Protein 3HE5 (pdb70)

Foldseek 3Di:
DVVVVVVVVVVVVVCVVVVVVVVVVVVVVVVVVVVVVVVVVVVVVVD/DPVVVVVVVVVVVVVVVVVVVVVVVVVVVVVVVVVVVVVVVVVVVVVD/DVCVVVVVVVVVVVVVVVVVVVVVVVVVVVVVVVVVVVVVVVVVVD/DVVVVVVVVVVVVVVVVVVVVVVVVVVVVVVVVVVVVVVVVVVVVVD/DVVVVVVVVVVVVCVCVVVVVVVVVVVVVVVVVVVVVVVVVVVVVPD/DVVVVVVVVVVVVVVVVVVVVV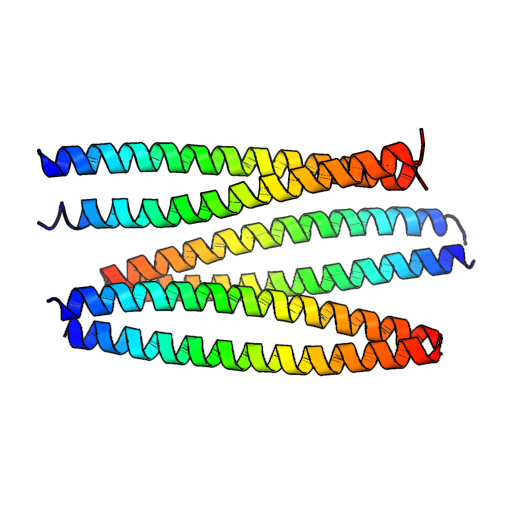VVVVVVVVVVVVVVVVVVVVVVVVD

B-factor: mean 33.21, std 6.3, range [20.48, 63.98]

Solvent-accessible surface area: 20524 Å² total; per-residue (Å²): 112,138,142,24,48,102,35,76,78,44,13,44,44,25,70,83,102,12,92,64,14,116,121,49,9,87,123,18,119,97,42,22,62,129,14,92,137,56,14,46,68,16,106,150,139,89,136,108,83,73,107,49,30,110,9,136,120,47,10,58,121,17,105,145,74,19,79,78,25,50,129,54,10,84,80,24,61,85,77,15,60,99,17,84,64,68,17,52,128,19,89,106,137,55,75,161,75,36,54,76,14,67,106,67,18,58,64,21,72,96,89,12,122,58,22,111,150,107,3,84,129,43,93,97,51,20,64,140,4,89,164,51,14,43,74,14,138,149,126,87,177,115,84,132,22,37,115,10,125,120,50,15,56,121,9,86,130,71,14,84,83,25,48,125,48,35,69,80,13,69,85,75,17,51,103,17,128,74,68,18,47,125,26,84,106,118,73,119,118,146,123,31,48,110,17,74,87,55,23,58,41,21,74,76,76,13,77,48,22,98,123,113,8,93,101,34,116,75,79,20,53,130,25,98,132,87,17,57,62,17,134,142,119,69,192,96,103,137,36,15,111,9,114,120,49,10,52,131,13,98,137,66,16,93,81,16,80,112,50,20,85,86,17,50,125,83,24,56,104,23,103,70,67,18,47,171,17,89,115,123,46,113

Sequence (282 aa):
SNLVAQLENEVASLENENETLKKKNLHKKDLIAYLEKEIANLRKKIEGSARNAYLRKKIARLKKDNLQLERDEQNLEKIIANLRDEIARLENEVANLVAQLENEVASLENENETLKKKNLHKKDLIAYLEKEIANLRKKIESARNAYLRKKIARLKKDNLQLERDEQNLEKIIANLRDEIARLENEVASNLVAQLENEVASLENENETLKKKNLHKKDLIAYLEKEIANLRKKIESARNAYLRKKIARLKKDNLQLERDEQNLEKIIANLRDEIARLENEVA

Radius of gyration: 24.72 Å; Cα contacts (8 Å, |Δi|>4): 159; chains: 6; bounding box: 40×41×78 Å

Secondary structure (DSSP, 8-state):
-HHHHHHHHHHHHHHHHHHHHHHHHHHHHHHHHHHHHHHHHHHHHH-/--SHHHHHHHHHHHHHHHHHHHHHHHHHHHHHHHHHHHHHHHHHHHH-/-HHHHHHHHHHHHHHHHHHHHHHHHHHHHHHHHHHHHHHHHHHHH-/-HHHHHHHHHHHHHHHHHHHHHHHHHHHHHHHHHHHHHHHHHHHHH-/-HHHHHHHHHHHHHHHHHHHHHHHHHHHHHHHHHHHHHHHHHHHTT-/-HHHHHHHHHHHHHHHHHHHHHHHHHHHHHHHHHHHHHHHHHHHHH-

Structure (mmCIF, N/CA/C/O backbone):
data_3HE5
#
_entry.id   3HE5
#
_cell.length_a   49.905
_cell.length_b   49.905
_cell.length_c   113.228
_cell.angle_alpha   90.000
_cell.angle_beta   90.000
_cell.angle_gamma   120.000
#
_symmetry.space_group_name_H-M   'P 31'
#
loop_
_entity.id
_entity.type
_entity.pdbx_description
1 polymer SYNZIP1
2 polymer SYNZIP2
3 water water
#
loop_
_atom_site.group_PDB
_atom_site.id
_atom_site.type_symbol
_atom_site.label_atom_id
_atom_site.label_alt_id
_atom_site.label_comp_id
_atom_site.label_asym_id
_atom_site.label_entity_id
_atom_site.label_seq_id
_atom_site.pdbx_PDB_ins_code
_atom_site.Cartn_x
_atom_site.Cartn_y
_atom_site.Cartn_z
_atom_site.occupancy
_atom_site.B_iso_or_equiv
_atom_site.auth_seq_id
_atom_site.auth_comp_id
_atom_site.auth_asym_id
_atom_site.auth_atom_id
_atom_site.pdbx_PDB_model_num
ATOM 1 N N . SER A 1 2 ? -0.220 12.634 16.402 1.00 28.06 0 SER A N 1
ATOM 2 C CA . SER A 1 2 ? -1.609 13.050 16.260 1.00 32.42 0 SER A CA 1
ATOM 3 C C . SER A 1 2 ? -1.746 14.089 15.146 1.00 34.49 0 SER A C 1
ATOM 4 O O . SER A 1 2 ? -2.414 13.854 14.136 1.00 32.48 0 SER A O 1
ATOM 7 N N . ASN A 1 3 ? -1.110 15.240 15.334 1.00 32.14 1 ASN A N 1
ATOM 8 C CA . ASN A 1 3 ? -1.002 16.220 14.268 1.00 28.02 1 ASN A CA 1
ATOM 9 C C . ASN A 1 3 ? -0.174 15.634 13.134 1.00 30.50 1 ASN A C 1
ATOM 10 O O . ASN A 1 3 ? -0.358 15.986 11.968 1.00 31.43 1 ASN A O 1
ATOM 15 N N . LEU A 1 4 ? 0.738 14.734 13.497 1.00 29.19 2 LEU A N 1
ATOM 16 C CA . LEU A 1 4 ? 1.602 14.050 12.543 1.00 30.68 2 LEU A CA 1
ATOM 17 C C . LEU A 1 4 ? 0.860 13.009 11.697 1.00 34.20 2 LEU A C 1
ATOM 18 O O . LEU A 1 4 ? 1.005 12.982 10.465 1.00 30.96 2 LEU A O 1
ATOM 23 N N . VAL A 1 5 ? 0.071 12.157 12.356 1.00 34.67 3 VAL A N 1
ATOM 24 C CA . VAL A 1 5 ? -0.757 11.178 11.648 1.00 35.04 3 VAL A CA 1
ATOM 25 C C . VAL A 1 5 ? -1.728 11.895 10.724 1.00 31.60 3 VAL A C 1
ATOM 26 O O . VAL A 1 5 ? -2.041 11.414 9.635 1.00 28.60 3 VAL A O 1
ATOM 30 N N . ALA A 1 6 ? -2.189 13.056 11.175 1.00 29.63 4 ALA A N 1
ATOM 31 C CA . ALA A 1 6 ? -3.087 13.885 10.398 1.00 29.61 4 ALA A CA 1
ATOM 32 C C . ALA A 1 6 ? -2.430 14.314 9.091 1.00 29.95 4 ALA A C 1
ATOM 33 O O . ALA A 1 6 ? -3.034 14.210 8.033 1.00 29.88 4 ALA A O 1
ATOM 35 N N . GLN A 1 7 ? -1.193 14.789 9.161 1.00 29.30 5 GLN A N 1
ATOM 36 C CA . GLN A 1 7 ? -0.486 15.186 7.950 1.00 33.06 5 GLN A CA 1
ATOM 37 C C . GLN A 1 7 ? -0.197 13.989 7.045 1.00 33.50 5 GLN A C 1
ATOM 38 O O . GLN A 1 7 ? -0.381 14.064 5.827 1.00 33.79 5 GLN A O 1
ATOM 44 N N . LEU A 1 8 ? 0.252 12.888 7.642 1.00 32.56 6 LEU A N 1
ATOM 45 C CA . LEU A 1 8 ? 0.538 11.669 6.884 1.00 32.20 6 LEU A CA 1
ATOM 46 C C . LEU A 1 8 ? -0.677 11.176 6.090 1.00 31.99 6 LEU A C 1
ATOM 47 O O . LEU A 1 8 ? -0.557 10.729 4.947 1.00 29.75 6 LEU A O 1
ATOM 52 N N . GLU A 1 9 ? -1.846 11.246 6.718 1.00 31.88 7 GLU A N 1
ATOM 53 C CA . GLU A 1 9 ? -3.077 10.802 6.093 1.00 29.45 7 GLU A CA 1
ATOM 54 C C . GLU A 1 9 ? -3.489 11.778 5.008 1.00 31.79 7 GLU A C 1
ATOM 55 O O . GLU A 1 9 ? -4.133 11.389 4.030 1.00 34.50 7 GLU A O 1
ATOM 61 N N . ASN A 1 10 ? -3.109 13.042 5.180 1.00 30.78 8 ASN A N 1
ATOM 62 C CA . ASN A 1 10 ? -3.298 14.041 4.137 1.00 32.79 8 ASN A CA 1
ATOM 63 C C . ASN A 1 10 ? -2.467 13.665 2.935 1.00 30.28 8 ASN A C 1
ATOM 64 O O . ASN A 1 10 ? -2.974 13.575 1.819 1.00 32.22 8 ASN A O 1
ATOM 69 N N . GLU A 1 11 ? -1.181 13.442 3.180 1.00 31.46 9 GLU A N 1
ATOM 70 C CA . GLU A 1 11 ? -0.250 13.047 2.132 1.00 34.37 9 GLU A CA 1
ATOM 71 C C . GLU A 1 11 ? -0.771 11.845 1.320 1.00 32.27 9 GLU A C 1
ATOM 72 O O . GLU A 1 11 ? -0.838 11.904 0.091 1.00 30.43 9 GLU A O 1
ATOM 78 N N . VAL A 1 12 ? -1.137 10.763 2.007 1.00 30.31 10 VAL A N 1
ATOM 79 C CA . VAL A 1 12 ? -1.724 9.589 1.348 1.00 32.05 10 VAL A CA 1
ATOM 80 C C . VAL A 1 12 ? -2.852 10.010 0.388 1.00 29.03 10 VAL A C 1
ATOM 81 O O . VAL A 1 12 ? -2.916 9.562 -0.761 1.00 24.22 10 VAL A O 1
ATOM 85 N N . ALA A 1 13 ? -3.729 10.884 0.875 1.00 29.25 11 ALA A N 1
ATOM 86 C CA . ALA A 1 13 ? -4.898 11.316 0.116 1.00 29.62 11 ALA A CA 1
ATOM 87 C C . ALA A 1 13 ? -4.543 12.262 -1.040 1.00 32.68 11 ALA A C 1
ATOM 88 O O . ALA A 1 13 ? -5.162 12.204 -2.108 1.00 33.32 11 ALA A O 1
ATOM 90 N N . SER A 1 14 ? -3.542 13.116 -0.836 1.00 29.55 12 SER A N 1
ATOM 91 C CA . SER A 1 14 ? -3.013 13.948 -1.916 1.00 28.77 12 SER A CA 1
ATOM 92 C C . SER A 1 14 ? -2.455 13.097 -3.063 1.00 30.45 12 SER A C 1
ATOM 93 O O . SER A 1 14 ? -2.716 13.357 -4.241 1.00 32.96 12 SER A O 1
ATOM 96 N N . LEU A 1 15 ? -1.668 12.090 -2.700 1.00 31.70 13 LEU A N 1
ATOM 97 C CA . LEU A 1 15 ? -1.016 11.212 -3.664 1.00 30.01 13 LEU A CA 1
ATOM 98 C C . LEU A 1 15 ? -2.031 10.338 -4.378 1.00 28.88 13 LEU A C 1
ATOM 99 O O . LEU A 1 15 ? -1.874 10.014 -5.552 1.00 28.22 13 LEU A O 1
ATOM 104 N N . GLU A 1 16 ? -3.074 9.947 -3.660 1.00 28.15 14 GLU A N 1
ATOM 105 C CA . GLU A 1 16 ? -4.124 9.151 -4.271 1.00 29.61 14 GLU A CA 1
ATOM 106 C C . GLU A 1 16 ? -4.871 9.933 -5.327 1.00 29.14 14 GLU A C 1
ATOM 107 O O . GLU A 1 16 ? -5.210 9.398 -6.380 1.00 31.05 14 GLU A O 1
ATOM 113 N N . ASN A 1 17 ? -5.128 11.202 -5.041 1.00 29.69 15 ASN A N 1
ATOM 114 C CA . ASN A 1 17 ? -5.841 12.052 -5.984 1.00 32.80 15 ASN A CA 1
ATOM 115 C C . ASN A 1 17 ? -5.039 12.295 -7.253 1.00 30.88 15 ASN A C 1
ATOM 116 O O . ASN A 1 17 ? -5.549 12.087 -8.352 1.00 28.64 15 ASN A O 1
ATOM 121 N N . GLU A 1 18 ? -3.785 12.718 -7.101 1.00 31.31 16 GLU A N 1
ATOM 122 C CA . GLU A 1 18 ? -2.916 12.942 -8.253 1.00 35.29 16 GLU A CA 1
ATOM 123 C C . GLU A 1 18 ? -2.807 11.690 -9.136 1.00 29.16 16 GLU A C 1
ATOM 124 O O . GLU A 1 18 ? -2.934 11.768 -10.355 1.00 30.14 16 GLU A O 1
ATOM 130 N N . ASN A 1 19 ? -2.581 10.542 -8.508 1.00 29.49 17 ASN A N 1
ATOM 131 C CA . ASN A 1 19 ? -2.468 9.279 -9.224 1.00 28.10 17 ASN A CA 1
ATOM 132 C C . ASN A 1 19 ? -3.761 8.881 -9.914 1.00 27.04 17 ASN A C 1
ATOM 133 O O . ASN A 1 19 ? -3.741 8.381 -11.036 1.00 28.82 17 ASN A O 1
ATOM 138 N N . GLU A 1 20 ? -4.882 9.089 -9.236 1.00 26.87 18 GLU A N 1
ATOM 139 C CA . GLU A 1 20 ? -6.187 8.723 -9.778 1.00 28.96 18 GLU A CA 1
ATOM 140 C C . GLU A 1 20 ? -6.534 9.513 -11.042 1.00 31.97 18 GLU A C 1
ATOM 141 O O . GLU A 1 20 ? -7.190 8.999 -11.953 1.00 27.85 18 GLU A O 1
ATOM 147 N N . THR A 1 21 ? -6.095 10.768 -11.077 1.00 32.67 19 THR A N 1
ATOM 148 C CA . THR A 1 21 ? -6.274 11.623 -12.241 1.00 31.12 19 THR A CA 1
ATOM 149 C C . THR A 1 21 ? -5.308 11.228 -13.350 1.00 30.38 19 THR A C 1
ATOM 150 O O . THR A 1 21 ? -5.689 11.169 -14.520 1.00 31.73 19 THR A O 1
ATOM 154 N N . LEU A 1 22 ? -4.053 10.976 -12.986 1.00 27.35 20 LEU A N 1
ATOM 155 C CA . LEU A 1 22 ? -3.064 10.578 -13.973 1.00 23.80 20 LEU A CA 1
ATOM 156 C C . LEU A 1 22 ? -3.463 9.235 -14.548 1.00 24.51 20 LEU A C 1
ATOM 157 O O . LEU A 1 22 ? -3.204 8.961 -15.711 1.00 27.93 20 LEU A O 1
ATOM 162 N N . LYS A 1 23 ? -4.120 8.403 -13.746 1.00 25.90 21 LYS A N 1
ATOM 163 C CA . LYS A 1 23 ? -4.617 7.128 -14.256 1.00 24.83 21 LYS A CA 1
ATOM 164 C C . LYS A 1 23 ? -5.770 7.324 -15.234 1.00 25.93 21 LYS A C 1
ATOM 165 O O . LYS A 1 23 ? -5.922 6.555 -16.178 1.00 26.51 21 LYS A O 1
ATOM 171 N N . LYS A 1 24 ? -6.588 8.343 -14.995 1.00 26.54 22 LYS A N 1
ATOM 172 C CA . LYS A 1 24 ? -7.696 8.661 -15.893 1.00 28.76 22 LYS A CA 1
ATOM 173 C C . LYS A 1 24 ? -7.208 9.273 -17.212 1.00 29.94 22 LYS A C 1
ATOM 174 O O . LYS A 1 24 ? -7.717 8.944 -18.291 1.00 30.28 22 LYS A O 1
ATOM 180 N N . L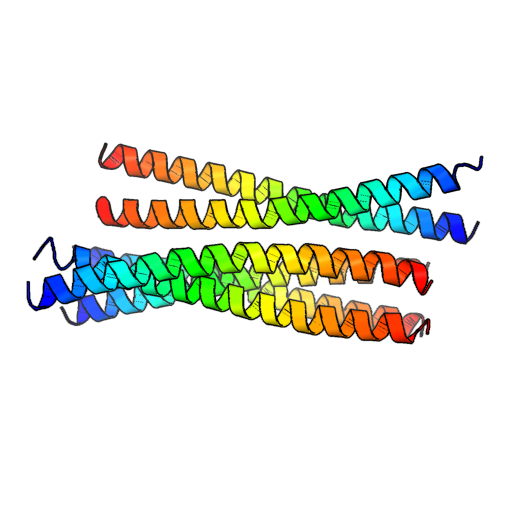YS A 1 25 ? -6.231 10.171 -17.127 1.00 27.16 23 LYS A N 1
ATOM 181 C CA . LYS A 1 25 ? -5.642 10.770 -18.322 1.00 28.61 23 LYS A CA 1
ATOM 182 C C . LYS A 1 25 ? -5.051 9.692 -19.241 1.00 30.28 23 LYS A C 1
ATOM 183 O O . LYS A 1 25 ? -5.129 9.793 -20.470 1.00 28.59 23 LYS A O 1
ATOM 189 N N . ASN A 1 26 ? -4.468 8.663 -18.627 1.00 27.33 24 ASN A N 1
ATOM 190 C CA . ASN A 1 26 ? -3.949 7.500 -19.347 1.00 27.67 24 ASN A CA 1
ATOM 191 C C . ASN A 1 26 ? -5.053 6.630 -19.963 1.00 28.57 24 ASN A C 1
ATOM 192 O O . ASN A 1 26 ? -4.977 6.228 -21.124 1.00 25.37 24 ASN A O 1
ATOM 197 N N . LEU A 1 27 ? -6.074 6.327 -19.172 1.00 28.55 25 LEU A N 1
ATOM 198 C CA . LEU A 1 27 ? -7.173 5.507 -19.653 1.00 29.24 25 LEU A CA 1
ATOM 199 C C . LEU A 1 27 ? -7.779 6.164 -20.875 1.00 31.46 25 LEU A C 1
ATOM 200 O O . LEU A 1 27 ? -8.279 5.489 -21.775 1.00 34.81 25 LEU A O 1
ATOM 205 N N . HIS A 1 28 ? -7.709 7.489 -20.912 1.00 30.37 26 HIS A N 1
ATOM 206 C CA . HIS A 1 28 ? -8.221 8.242 -22.051 1.00 34.25 26 HIS A CA 1
ATOM 207 C C . HIS A 1 28 ? -7.296 8.152 -23.281 1.00 32.01 26 HIS A C 1
ATOM 208 O O . HIS A 1 28 ? -7.764 7.999 -24.414 1.00 33.54 26 HIS A O 1
ATOM 215 N N . LYS A 1 29 ? -5.990 8.252 -23.058 1.00 30.05 27 LYS A N 1
ATOM 216 C CA . LYS A 1 29 ? -5.035 8.049 -24.133 1.00 29.45 27 LYS A CA 1
ATOM 217 C C . LYS A 1 29 ? -5.210 6.643 -24.693 1.00 30.23 27 LYS A C 1
ATOM 218 O O . LYS A 1 29 ? -4.914 6.385 -25.860 1.00 27.93 27 LYS A O 1
ATOM 224 N N . LYS A 1 30 ? -5.696 5.737 -23.846 1.00 33.97 28 LYS A N 1
ATOM 225 C CA . LYS A 1 30 ? -5.962 4.357 -24.254 1.00 31.45 28 LYS A CA 1
ATOM 226 C C . LYS A 1 30 ? -7.200 4.268 -25.134 1.00 30.43 28 LYS A C 1
ATOM 227 O O . LYS A 1 30 ? -7.255 3.458 -26.059 1.00 31.98 28 LYS A O 1
ATOM 233 N N . ASP A 1 31 ? -8.190 5.105 -24.853 1.00 28.01 29 ASP A N 1
ATOM 234 C CA . ASP A 1 31 ? -9.353 5.187 -25.722 1.00 30.55 29 ASP A CA 1
ATOM 235 C C . ASP A 1 31 ? -8.976 5.836 -27.057 1.00 32.83 29 ASP A C 1
ATOM 236 O O . ASP A 1 31 ? -9.426 5.408 -28.126 1.00 29.66 29 ASP A O 1
ATOM 241 N N . LEU A 1 32 ? -8.131 6.861 -26.978 1.00 36.36 30 LEU A N 1
ATOM 242 C CA . LEU A 1 32 ? -7.600 7.536 -28.157 1.00 33.94 30 LEU A CA 1
ATOM 243 C C . LEU A 1 32 ? -6.888 6.560 -29.089 1.00 31.24 30 LEU A C 1
ATOM 244 O O . LEU A 1 32 ? -7.089 6.586 -30.300 1.00 30.88 30 LEU A O 1
ATOM 249 N N . ILE A 1 33 ? -6.049 5.709 -28.510 1.00 31.73 31 ILE A N 1
ATOM 250 C CA . ILE A 1 33 ? -5.291 4.723 -29.267 1.00 28.93 31 ILE A CA 1
ATOM 251 C C . ILE A 1 33 ? -6.221 3.769 -30.005 1.00 29.89 31 ILE A C 1
ATOM 252 O O . ILE A 1 33 ? -6.030 3.502 -31.194 1.00 30.84 31 ILE A O 1
ATOM 257 N N . ALA A 1 34 ? -7.234 3.262 -29.304 1.00 33.08 32 ALA A N 1
ATOM 258 C CA . ALA A 1 34 ? -8.208 2.361 -29.919 1.00 30.17 32 ALA A CA 1
ATOM 259 C C . ALA A 1 34 ? -8.843 3.062 -31.113 1.00 31.78 32 ALA A C 1
ATOM 260 O O . ALA A 1 34 ? -9.132 2.447 -32.148 1.00 29.40 32 ALA A O 1
ATOM 262 N N . TYR A 1 35 ? -9.030 4.369 -30.956 1.00 33.05 33 TYR A N 1
ATOM 263 C CA . TYR A 1 35 ? -9.609 5.214 -31.991 1.00 33.38 33 TYR A CA 1
ATOM 264 C C . TYR A 1 35 ? -8.742 5.337 -33.243 1.00 33.38 33 TYR A C 1
ATOM 265 O O . TYR A 1 35 ? -9.238 5.171 -34.365 1.00 31.22 33 TYR A O 1
ATOM 274 N N . LEU A 1 36 ? -7.461 5.651 -33.051 1.00 33.82 34 LEU A N 1
ATOM 275 C CA . LEU A 1 36 ? -6.523 5.758 -34.167 1.00 28.87 34 LEU A CA 1
ATOM 276 C C . LEU A 1 36 ? -6.335 4.410 -34.830 1.00 29.33 34 LEU A C 1
ATOM 277 O O . LEU A 1 36 ? -6.129 4.327 -36.037 1.00 27.09 34 LEU A O 1
ATOM 282 N N . GLU A 1 37 ? -6.407 3.348 -34.040 1.00 28.64 35 GLU A N 1
ATOM 283 C CA . GLU A 1 37 ? -6.234 2.013 -34.595 1.00 32.97 35 GLU A CA 1
ATOM 284 C C . GLU A 1 37 ? -7.424 1.603 -35.466 1.00 30.51 35 GLU A C 1
ATOM 285 O O . GLU A 1 37 ? -7.250 0.938 -36.494 1.00 26.99 35 GLU A O 1
ATOM 291 N N . LYS A 1 38 ? -8.624 2.024 -35.066 1.00 29.17 36 LYS A N 1
ATOM 292 C CA . LYS A 1 38 ? -9.820 1.799 -35.872 1.00 30.66 36 LYS A CA 1
ATOM 293 C C . LYS A 1 38 ? -9.763 2.647 -37.144 1.00 31.12 36 LYS A C 1
ATOM 294 O O . LYS A 1 38 ? -10.320 2.279 -38.181 1.00 31.90 36 LYS A O 1
ATOM 300 N N . GLU A 1 39 ? -9.077 3.783 -37.051 1.00 32.29 37 GLU A N 1
ATOM 301 C CA . GLU A 1 39 ? -8.856 4.667 -38.192 1.00 30.52 37 GLU A CA 1
ATOM 302 C C . GLU A 1 39 ? -7.956 4.025 -39.231 1.00 30.22 37 GLU A C 1
ATOM 303 O O . GLU A 1 39 ? -8.275 3.987 -40.416 1.00 32.16 37 GLU A O 1
ATOM 309 N N . ILE A 1 40 ? -6.807 3.551 -38.769 1.00 30.73 38 ILE A N 1
ATOM 310 C CA . ILE A 1 40 ? -5.826 2.887 -39.612 1.00 28.67 38 ILE A CA 1
ATOM 311 C C . ILE A 1 40 ? -6.440 1.668 -40.293 1.00 29.99 38 ILE A C 1
ATOM 312 O O . ILE A 1 40 ? -6.203 1.422 -41.475 1.00 30.71 38 ILE A O 1
ATOM 317 N N . ALA A 1 41 ? -7.251 0.929 -39.541 1.00 30.49 39 ALA A N 1
ATOM 318 C CA . ALA A 1 41 ? -7.899 -0.282 -40.033 1.00 29.58 39 ALA A CA 1
ATOM 319 C C . ALA A 1 41 ? -8.864 0.013 -41.170 1.00 29.84 39 ALA A C 1
ATOM 320 O O . ALA A 1 41 ? -9.036 -0.792 -42.077 1.00 29.56 39 ALA A O 1
ATOM 322 N N . ASN A 1 42 ? -9.504 1.173 -41.104 1.00 29.95 40 ASN A N 1
ATOM 323 C CA . ASN A 1 42 ? -10.483 1.565 -42.106 1.00 33.50 40 ASN A CA 1
ATOM 324 C C . ASN A 1 42 ? -9.847 2.357 -43.238 1.00 32.64 40 ASN A C 1
ATOM 325 O O . ASN A 1 42 ? -10.415 2.475 -44.323 1.00 32.62 40 ASN A O 1
ATOM 330 N N . LEU A 1 43 ? -8.676 2.917 -42.967 1.00 31.46 41 LEU A N 1
ATOM 331 C CA . LEU A 1 43 ? -7.880 3.528 -44.014 1.00 32.32 41 LEU A CA 1
ATOM 332 C C . LEU A 1 43 ? -7.283 2.429 -44.879 1.00 32.70 41 LEU A C 1
ATOM 333 O O . LEU A 1 43 ? -7.271 2.533 -46.109 1.00 33.88 41 LEU A O 1
ATOM 338 N N . ARG A 1 44 ? -6.808 1.369 -44.225 1.00 30.72 42 ARG A N 1
ATOM 339 C CA . ARG A 1 44 ? -6.192 0.237 -44.914 1.00 29.92 42 ARG A CA 1
ATOM 340 C C . ARG A 1 44 ? -7.209 -0.571 -45.722 1.00 37.54 42 ARG A C 1
ATOM 341 O O . ARG A 1 44 ? -6.914 -0.989 -46.841 1.00 37.70 42 ARG A O 1
ATOM 349 N N . LYS A 1 45 ? -8.400 -0.778 -45.157 1.00 33.10 43 LYS A N 1
ATOM 350 C CA . LYS A 1 45 ? -9.523 -1.371 -45.888 1.00 36.42 43 LYS A CA 1
ATOM 351 C C . LYS A 1 45 ? -9.725 -0.739 -47.264 1.00 37.22 43 LYS A C 1
ATOM 352 O O . LYS A 1 45 ? -10.266 -1.372 -48.166 1.00 34.00 43 LYS A O 1
ATOM 358 N N . LYS A 1 46 ? -9.297 0.515 -47.402 1.00 40.44 44 LYS A N 1
ATOM 359 C CA . LYS A 1 46 ? -9.445 1.281 -48.641 1.00 42.20 44 LYS A CA 1
ATOM 360 C C . LYS A 1 46 ? -8.519 0.783 -49.755 1.00 44.39 44 LYS A C 1
ATOM 361 O O . LYS A 1 46 ? -8.968 0.429 -50.847 1.00 43.06 44 LYS A O 1
ATOM 367 N N . ILE A 1 47 ? -7.220 0.781 -49.475 1.00 45.35 45 ILE A N 1
ATOM 368 C CA . ILE A 1 47 ? -6.234 0.283 -50.421 1.00 45.12 45 ILE A CA 1
ATOM 369 C C . ILE A 1 47 ? -6.270 -1.240 -50.444 1.00 46.35 45 ILE A C 1
ATOM 370 O O . ILE A 1 47 ? -5.957 -1.859 -51.457 1.00 50.94 45 ILE A O 1
ATOM 375 N N . GLU A 1 48 ? -6.666 -1.827 -49.316 1.00 52.49 46 GLU A N 1
ATOM 376 C CA . GLU A 1 48 ? -6.612 -3.272 -49.101 1.00 53.47 46 GLU A CA 1
ATOM 377 C C . GLU A 1 48 ? -7.657 -3.746 -48.091 1.00 49.14 46 GLU A C 1
ATOM 378 O O . GLU A 1 48 ? -7.341 -4.528 -47.187 1.00 46.76 46 GLU A O 1
ATOM 384 N N . GLY B 2 1 ? -3.153 0.139 16.622 1.00 35.97 -1 GLY B N 1
ATOM 385 C CA . GLY B 2 1 ? -3.291 1.524 17.048 1.00 35.87 -1 GLY B CA 1
ATOM 386 C C . GLY B 2 1 ? -2.131 2.365 16.540 1.00 38.71 -1 GLY B C 1
ATOM 387 O O . GLY B 2 1 ? -2.316 3.461 15.986 1.00 41.96 -1 GLY B O 1
ATOM 388 N N . SER B 2 2 ? -0.920 1.861 16.756 1.00 42.60 0 SER B N 1
ATOM 389 C CA . SER B 2 2 ? 0.245 2.372 16.043 1.00 44.85 0 SER B CA 1
ATOM 390 C C . SER B 2 2 ? 0.965 1.168 15.459 1.00 44.67 0 SER B C 1
ATOM 391 O O . SER B 2 2 ? 0.591 0.022 15.730 1.00 46.04 0 SER B O 1
ATOM 394 N N . ALA B 2 3 ? 2.032 1.431 14.702 1.00 39.55 1 ALA B N 1
ATOM 395 C CA . ALA B 2 3 ? 2.391 0.588 13.548 1.00 40.32 1 ALA B CA 1
ATOM 396 C C . ALA B 2 3 ? 1.340 1.007 12.518 1.00 40.05 1 ALA B C 1
ATOM 397 O O . ALA B 2 3 ? 1.240 0.473 11.405 1.00 36.96 1 ALA B O 1
ATOM 399 N N . ARG B 2 4 ? 0.533 1.971 12.966 1.00 39.22 2 ARG B N 1
ATOM 400 C CA . ARG B 2 4 ? -0.330 2.802 12.137 1.00 34.72 2 ARG B CA 1
ATOM 401 C C . ARG B 2 4 ? 0.583 3.729 11.346 1.00 36.84 2 ARG B C 1
ATOM 402 O O . ARG B 2 4 ? 0.432 3.903 10.127 1.00 33.42 2 ARG B O 1
ATOM 410 N N . ASN B 2 5 ? 1.542 4.320 12.056 1.00 34.56 3 ASN B N 1
ATOM 411 C CA . ASN B 2 5 ? 2.579 5.108 11.414 1.00 35.46 3 ASN B CA 1
ATOM 412 C C . ASN B 2 5 ? 3.296 4.270 10.365 1.00 34.17 3 ASN B C 1
ATOM 413 O O . ASN B 2 5 ? 3.475 4.702 9.232 1.00 31.36 3 ASN B O 1
ATOM 418 N N . ALA B 2 6 ? 3.669 3.054 10.751 1.00 35.24 4 ALA B N 1
ATOM 419 C CA . ALA B 2 6 ? 4.329 2.114 9.853 1.00 33.09 4 ALA B CA 1
ATOM 420 C C . ALA B 2 6 ? 3.493 1.831 8.605 1.00 31.05 4 ALA B C 1
ATOM 421 O O . ALA B 2 6 ? 3.998 1.892 7.489 1.00 30.10 4 ALA B O 1
ATOM 423 N N . TYR B 2 7 ? 2.218 1.512 8.791 1.00 32.02 5 TYR B N 1
ATOM 424 C CA . TYR B 2 7 ? 1.321 1.332 7.656 1.00 31.83 5 TYR B CA 1
ATOM 425 C C . TYR B 2 7 ? 1.245 2.580 6.764 1.00 30.93 5 TYR B C 1
ATOM 426 O O . TYR B 2 7 ? 1.305 2.483 5.536 1.00 24.56 5 TYR B O 1
ATOM 435 N N . LEU B 2 8 ? 1.089 3.744 7.391 1.00 31.68 6 LEU B N 1
ATOM 436 C CA . LEU B 2 8 ? 1.018 5.004 6.660 1.00 29.75 6 LEU B CA 1
ATOM 437 C C . LEU B 2 8 ? 2.301 5.226 5.870 1.00 30.92 6 LEU B C 1
ATOM 438 O O . LEU B 2 8 ? 2.248 5.632 4.709 1.00 29.62 6 LEU B O 1
ATOM 443 N N . ARG B 2 9 ? 3.445 4.953 6.503 1.00 31.75 7 ARG B N 1
ATOM 444 C CA . ARG B 2 9 ? 4.753 5.100 5.854 1.00 31.67 7 ARG B CA 1
ATOM 445 C C . ARG B 2 9 ? 4.856 4.265 4.573 1.00 29.65 7 ARG B C 1
ATOM 446 O O . ARG B 2 9 ? 5.199 4.782 3.500 1.00 26.29 7 ARG B O 1
ATOM 454 N N . LYS B 2 10 ? 4.583 2.968 4.707 1.00 28.44 8 LYS B N 1
ATOM 455 C CA . LYS B 2 10 ? 4.683 2.026 3.596 1.00 28.06 8 LYS B CA 1
ATOM 456 C C . LYS B 2 10 ? 3.691 2.362 2.485 1.00 27.42 8 LYS B C 1
ATOM 457 O O . LYS B 2 10 ? 4.041 2.326 1.310 1.00 25.98 8 LYS B O 1
ATOM 463 N N . LYS B 2 11 ? 2.458 2.698 2.859 1.00 28.02 9 LYS B N 1
ATOM 464 C CA . LYS B 2 11 ? 1.436 3.028 1.870 1.00 23.76 9 LYS B CA 1
ATOM 465 C C . LYS B 2 11 ? 1.827 4.240 1.055 1.00 24.21 9 LYS B C 1
ATOM 466 O O . LYS B 2 11 ? 1.645 4.259 -0.161 1.00 24.87 9 LYS B O 1
ATOM 472 N N . ILE B 2 12 ? 2.350 5.258 1.733 1.00 26.40 10 ILE B N 1
ATOM 473 C CA . ILE B 2 12 ? 2.825 6.474 1.064 1.00 27.84 10 ILE B CA 1
ATOM 474 C C . ILE B 2 12 ? 3.945 6.162 0.055 1.00 26.46 10 ILE B C 1
ATOM 475 O O . ILE B 2 12 ? 3.929 6.647 -1.085 1.00 24.93 10 ILE B O 1
ATOM 480 N N . ALA B 2 13 ? 4.894 5.327 0.477 1.00 25.21 11 ALA B N 1
ATOM 481 C CA . ALA B 2 13 ? 5.968 4.853 -0.390 1.00 25.23 11 ALA B CA 1
ATOM 482 C C . ALA B 2 13 ? 5.443 4.122 -1.638 1.00 23.71 11 ALA B C 1
ATOM 483 O O . ALA B 2 13 ? 5.925 4.359 -2.741 1.00 22.86 11 ALA B O 1
ATOM 485 N N . ARG B 2 14 ? 4.463 3.236 -1.454 1.00 25.54 12 ARG B N 1
ATOM 486 C CA . ARG B 2 14 ? 3.824 2.531 -2.567 1.00 24.87 12 ARG B CA 1
ATOM 487 C C . ARG B 2 14 ? 3.150 3.520 -3.516 1.00 25.74 12 ARG B C 1
ATOM 488 O O . ARG B 2 14 ? 3.147 3.324 -4.733 1.00 23.95 12 ARG B O 1
ATOM 496 N N . LEU B 2 15 ? 2.578 4.578 -2.946 1.00 25.42 13 LEU B N 1
ATOM 497 C CA . LEU B 2 15 ? 1.855 5.571 -3.728 1.00 26.21 13 LEU B CA 1
ATOM 498 C C . LEU B 2 15 ? 2.815 6.397 -4.573 1.00 26.06 13 LEU B C 1
ATOM 499 O O . LEU B 2 15 ? 2.510 6.745 -5.719 1.00 22.65 13 LEU B O 1
ATOM 504 N N . LYS B 2 16 ? 3.979 6.696 -4.001 1.00 23.87 14 LYS B N 1
ATOM 505 C CA . LYS B 2 16 ? 4.998 7.451 -4.709 1.00 23.90 14 LYS B CA 1
ATOM 506 C C . LYS B 2 16 ? 5.563 6.639 -5.867 1.00 28.12 14 LYS B C 1
ATOM 507 O O . LYS B 2 16 ? 5.803 7.174 -6.954 1.00 27.91 14 LYS B O 1
ATOM 513 N N . LYS B 2 17 ? 5.752 5.343 -5.630 1.00 27.37 15 LYS B N 1
ATOM 514 C CA . LYS B 2 17 ? 6.193 4.420 -6.667 1.00 27.06 15 LYS B CA 1
ATOM 515 C C . LYS B 2 17 ? 5.127 4.344 -7.752 1.00 26.17 15 LYS B C 1
ATOM 516 O O . LYS B 2 17 ? 5.431 4.392 -8.949 1.00 28.83 15 LYS B O 1
ATOM 522 N N . ASP B 2 18 ? 3.871 4.243 -7.321 1.00 27.61 16 ASP B N 1
ATOM 523 C CA . ASP B 2 18 ? 2.729 4.239 -8.238 1.00 28.88 16 ASP B CA 1
ATOM 524 C C . ASP B 2 18 ? 2.731 5.455 -9.165 1.00 25.77 16 ASP B C 1
ATOM 525 O O . ASP B 2 18 ? 2.362 5.343 -10.329 1.00 25.66 16 ASP B O 1
ATOM 530 N N . ASN B 2 19 ? 3.161 6.607 -8.659 1.00 26.30 17 ASN B N 1
ATOM 531 C CA . ASN B 2 19 ? 3.154 7.829 -9.464 1.00 26.57 17 ASN B CA 1
ATOM 532 C C . ASN B 2 19 ? 4.249 7.837 -10.523 1.00 25.78 17 ASN B C 1
ATOM 533 O O . ASN B 2 19 ? 4.052 8.330 -11.636 1.00 26.64 17 ASN B O 1
ATOM 538 N N . LEU B 2 20 ? 5.404 7.288 -10.167 1.00 27.34 18 LEU B N 1
ATOM 539 C CA . LEU B 2 20 ? 6.532 7.233 -11.079 1.00 26.65 18 LEU B CA 1
ATOM 540 C C . LEU B 2 20 ? 6.232 6.290 -12.232 1.00 27.81 18 LEU B C 1
ATOM 541 O O . LEU B 2 20 ? 6.763 6.462 -13.323 1.00 29.51 18 LEU B O 1
ATOM 546 N N . GLN B 2 21 ? 5.374 5.302 -11.988 1.00 25.40 19 GLN B N 1
ATOM 547 C CA . GLN B 2 21 ? 4.933 4.395 -13.045 1.00 27.72 19 GLN B CA 1
ATOM 548 C C . GLN B 2 21 ? 3.877 5.034 -13.945 1.00 26.99 19 GLN B C 1
ATOM 549 O O . GLN B 2 21 ? 3.992 4.965 -15.168 1.00 27.07 19 GLN B O 1
ATOM 555 N N . LEU B 2 22 ? 2.854 5.644 -13.346 1.00 24.14 20 LEU B N 1
ATOM 556 C CA . LEU B 2 22 ? 1.852 6.398 -14.101 1.00 26.46 20 LEU B CA 1
ATOM 557 C C . LEU B 2 22 ? 2.504 7.444 -15.010 1.00 30.36 20 LEU B C 1
ATOM 558 O O . LEU B 2 22 ? 2.040 7.692 -16.136 1.00 26.55 20 LEU B O 1
ATOM 563 N N . GLU B 2 23 ? 3.586 8.046 -14.518 1.00 30.07 21 GLU B N 1
ATOM 564 C CA . GLU B 2 23 ? 4.369 8.987 -15.316 1.00 31.37 21 GLU B CA 1
ATOM 565 C C . GLU B 2 23 ? 5.075 8.313 -16.489 1.00 28.59 21 GLU B C 1
ATOM 566 O O . GLU B 2 23 ? 5.106 8.848 -17.596 1.00 29.95 21 GLU B O 1
ATOM 572 N N . ARG B 2 24 ? 5.640 7.139 -16.246 1.00 27.79 22 ARG B N 1
ATOM 573 C CA . ARG B 2 24 ? 6.261 6.381 -17.316 1.00 28.55 22 ARG B CA 1
ATOM 574 C C . ARG B 2 24 ? 5.206 5.928 -18.318 1.00 30.89 22 ARG B C 1
ATOM 575 O O . ARG B 2 24 ? 5.433 5.975 -19.529 1.00 29.88 22 ARG B O 1
ATOM 583 N N . ASP B 2 25 ? 4.048 5.519 -17.802 1.00 28.35 23 ASP B N 1
ATOM 584 C CA . ASP B 2 25 ? 2.935 5.068 -18.633 1.00 28.30 23 ASP B CA 1
ATOM 585 C C . ASP B 2 25 ? 2.403 6.178 -19.540 1.00 28.61 23 ASP B C 1
ATOM 586 O O . ASP B 2 25 ? 1.990 5.921 -20.672 1.00 26.59 23 ASP B O 1
ATOM 591 N N . GLU B 2 26 ? 2.416 7.409 -19.036 1.00 28.35 24 GLU B N 1
ATOM 592 C CA . GLU B 2 26 ? 1.877 8.550 -19.775 1.00 30.84 24 GLU B CA 1
ATOM 593 C C . GLU B 2 26 ? 2.727 8.902 -20.990 1.00 30.14 24 GLU B C 1
ATOM 594 O O . GLU B 2 26 ? 2.201 9.116 -22.084 1.00 29.22 24 GLU B O 1
ATOM 600 N N . GLN B 2 27 ? 4.040 8.962 -20.792 1.00 30.67 25 GLN B N 1
ATOM 601 C CA . GLN B 2 27 ? 4.958 9.328 -21.872 1.00 34.98 25 GLN B CA 1
ATOM 602 C C . GLN B 2 27 ? 5.035 8.259 -22.965 1.00 30.83 25 GLN B C 1
ATOM 603 O O . GLN B 2 27 ? 5.268 8.567 -24.130 1.00 32.75 25 GLN B O 1
ATOM 609 N N . ASN B 2 28 ? 4.845 7.002 -22.586 1.00 28.96 26 ASN B N 1
ATOM 610 C CA . ASN B 2 28 ? 4.848 5.926 -23.558 1.00 27.70 26 ASN B CA 1
ATOM 611 C C . ASN B 2 28 ? 3.561 5.907 -24.359 1.00 30.01 26 ASN B C 1
ATOM 612 O O . ASN B 2 28 ? 3.587 5.687 -25.565 1.00 32.75 26 ASN B O 1
ATOM 617 N N . LEU B 2 29 ? 2.437 6.147 -23.686 1.00 30.60 27 LEU B N 1
ATOM 618 C CA . LEU B 2 29 ? 1.146 6.265 -24.361 1.00 30.82 27 LEU B CA 1
ATOM 619 C C . LEU B 2 29 ? 1.165 7.415 -25.364 1.00 30.80 27 LEU B C 1
ATOM 620 O O . LEU B 2 29 ? 0.531 7.340 -26.420 1.00 28.07 27 LEU B O 1
ATOM 625 N N . GLU B 2 30 ? 1.891 8.478 -25.021 1.00 30.74 28 GLU B N 1
ATOM 626 C CA . GLU B 2 30 ? 2.079 9.606 -25.928 1.00 29.89 28 GLU B CA 1
ATOM 627 C C . GLU B 2 30 ? 2.931 9.231 -27.152 1.00 31.30 28 GLU B C 1
ATOM 628 O O . GLU B 2 30 ? 2.593 9.606 -28.278 1.00 29.35 28 GLU B O 1
ATOM 634 N N . LYS B 2 31 ? 4.011 8.478 -26.936 1.00 29.12 29 LYS B N 1
ATOM 635 C CA . LYS B 2 31 ? 4.831 7.987 -28.045 1.00 30.01 29 LYS B CA 1
ATOM 636 C C . LYS B 2 31 ? 4.020 7.083 -28.973 1.00 31.29 29 LYS B C 1
ATOM 637 O O . LYS B 2 31 ? 4.171 7.148 -30.190 1.00 28.21 29 LYS B O 1
ATOM 643 N N . ILE B 2 32 ? 3.156 6.250 -28.392 1.00 28.63 30 ILE B N 1
ATOM 644 C CA . ILE B 2 32 ? 2.269 5.386 -29.173 1.00 27.61 30 ILE B CA 1
ATOM 645 C C . ILE B 2 32 ? 1.253 6.200 -29.992 1.00 29.54 30 ILE B C 1
ATOM 646 O O . ILE B 2 32 ? 0.992 5.891 -31.157 1.00 28.19 30 ILE B O 1
ATOM 651 N N . ILE B 2 33 ? 0.703 7.250 -29.390 1.00 29.46 31 ILE B N 1
ATOM 652 C CA . ILE B 2 33 ? -0.249 8.118 -30.083 1.00 29.94 31 ILE B CA 1
ATOM 653 C C . ILE B 2 33 ? 0.354 8.835 -31.304 1.00 29.90 31 ILE B C 1
ATOM 654 O O . ILE B 2 33 ? -0.231 8.817 -32.392 1.00 27.42 31 ILE B O 1
ATOM 659 N N . ALA B 2 34 ? 1.519 9.455 -31.124 1.00 30.94 32 ALA B N 1
ATOM 660 C CA . ALA B 2 34 ? 2.170 10.191 -32.207 1.00 28.85 32 ALA B CA 1
ATOM 661 C C . ALA B 2 34 ? 2.578 9.274 -33.367 1.00 30.11 32 ALA B C 1
ATOM 662 O O . ALA B 2 34 ? 2.674 9.713 -34.509 1.00 29.40 32 ALA B O 1
ATOM 664 N N . ASN B 2 35 ? 2.822 8.003 -33.064 1.00 30.48 33 ASN B N 1
ATOM 665 C CA . ASN B 2 35 ? 3.159 7.019 -34.087 1.00 28.15 33 ASN B CA 1
ATOM 666 C C . ASN B 2 35 ? 1.953 6.551 -34.881 1.00 27.69 33 ASN B C 1
ATOM 667 O O . ASN B 2 35 ? 2.035 6.389 -36.096 1.00 27.37 33 ASN B O 1
ATOM 672 N N . LEU B 2 36 ? 0.840 6.322 -34.188 1.00 26.88 34 LEU B N 1
ATOM 673 C CA . LEU B 2 36 ? -0.421 6.002 -34.849 1.00 26.83 34 LEU B CA 1
ATOM 674 C C . LEU B 2 36 ? -0.890 7.194 -35.686 1.00 26.11 34 LEU B C 1
ATOM 675 O O . LEU B 2 36 ? -1.377 7.017 -36.794 1.00 24.84 34 LEU B O 1
ATOM 680 N N . ARG B 2 37 ? -0.727 8.405 -35.159 1.00 27.29 35 ARG B N 1
ATOM 681 C CA . ARG B 2 37 ? -1.066 9.622 -35.895 1.00 28.28 35 ARG B CA 1
ATOM 682 C C . ARG B 2 37 ? -0.201 9.805 -37.145 1.00 27.56 35 ARG B C 1
ATOM 683 O O . ARG B 2 37 ? -0.690 10.240 -38.190 1.00 26.66 35 ARG B O 1
ATOM 691 N N . ASP B 2 38 ? 1.084 9.477 -37.024 1.00 28.65 36 ASP B N 1
ATOM 692 C CA . ASP B 2 38 ? 2.008 9.479 -38.160 1.00 31.37 36 ASP B CA 1
ATOM 693 C C . ASP B 2 38 ? 1.611 8.431 -39.204 1.00 28.63 36 ASP B C 1
ATOM 694 O O . ASP B 2 38 ? 1.656 8.685 -40.410 1.00 28.77 36 ASP B O 1
ATOM 699 N N . GLU B 2 39 ? 1.223 7.253 -38.725 1.00 26.80 37 GLU B N 1
ATOM 700 C CA . GLU B 2 39 ? 0.805 6.155 -39.592 1.00 27.78 37 GLU B CA 1
ATOM 701 C C . GLU B 2 39 ? -0.458 6.491 -40.383 1.00 28.00 37 GLU B C 1
ATOM 702 O O . GLU B 2 39 ? -0.578 6.123 -41.550 1.00 27.20 37 GLU B O 1
ATOM 708 N N . ILE B 2 40 ? -1.398 7.184 -39.746 1.00 25.73 38 ILE B N 1
ATOM 709 C CA . ILE B 2 40 ? -2.636 7.591 -40.409 1.00 26.00 38 ILE B CA 1
ATOM 710 C C . ILE B 2 40 ? -2.376 8.670 -41.459 1.00 28.46 38 ILE B C 1
ATOM 711 O O . ILE B 2 40 ? -3.071 8.734 -42.467 1.00 29.67 38 ILE B O 1
ATOM 716 N N . ALA B 2 41 ? -1.377 9.514 -41.220 1.00 28.39 39 ALA B N 1
ATOM 717 C CA . ALA B 2 41 ? -1.000 10.559 -42.170 1.00 30.25 39 ALA B CA 1
ATOM 718 C C . ALA B 2 41 ? -0.385 9.970 -43.445 1.00 31.05 39 ALA B C 1
ATOM 719 O O . ALA B 2 41 ? -0.577 10.480 -44.552 1.00 31.18 39 ALA B O 1
ATOM 721 N N . ARG B 2 42 ? 0.365 8.890 -43.287 1.00 30.30 40 ARG B N 1
ATOM 722 C CA . ARG B 2 42 ? 0.921 8.203 -44.441 1.00 34.65 40 ARG B CA 1
ATOM 723 C C . ARG B 2 42 ? -0.207 7.544 -45.223 1.00 34.90 40 ARG B C 1
ATOM 724 O O . ARG B 2 42 ? -0.312 7.719 -46.435 1.00 36.73 40 ARG B O 1
ATOM 732 N N . LEU B 2 43 ? -1.047 6.795 -44.511 1.00 33.57 41 LEU B N 1
ATOM 733 C CA . LEU B 2 43 ? -2.194 6.119 -45.103 1.00 30.20 41 LEU B CA 1
ATOM 734 C C . LEU B 2 43 ? -3.065 7.089 -45.884 1.00 36.15 41 LEU B C 1
ATOM 735 O O . LEU B 2 43 ? -3.464 6.803 -47.016 1.00 35.65 41 LEU B O 1
ATOM 740 N N . GLU B 2 44 ? -3.367 8.234 -45.276 1.00 35.82 42 GLU B N 1
ATOM 741 C CA . GLU B 2 44 ? -4.222 9.224 -45.921 1.00 33.64 42 GLU B CA 1
ATOM 742 C C . GLU B 2 44 ? -3.581 9.765 -47.200 1.00 39.54 42 GLU B C 1
ATOM 743 O O . GLU B 2 44 ? -4.268 10.039 -48.192 1.00 37.64 42 GLU B O 1
ATOM 749 N N . ASN B 2 45 ? -2.257 9.877 -47.183 1.00 40.06 43 ASN B N 1
ATOM 750 C CA . ASN B 2 45 ? -1.509 10.308 -48.359 1.00 39.81 43 ASN B CA 1
ATOM 751 C C . ASN B 2 45 ? -1.445 9.217 -49.429 1.00 40.32 43 ASN B C 1
ATOM 752 O O . ASN B 2 45 ? -1.574 9.498 -50.620 1.00 41.03 43 ASN B O 1
ATOM 757 N N . GLU B 2 46 ? -1.243 7.974 -49.005 1.00 40.20 44 GLU B N 1
ATOM 758 C CA . GLU B 2 46 ? -1.249 6.847 -49.936 1.00 39.52 44 GLU B CA 1
ATOM 759 C C . GLU B 2 46 ? -2.587 6.722 -50.665 1.00 43.99 44 GLU B C 1
ATOM 760 O O . GLU B 2 46 ? -2.632 6.618 -51.896 1.00 42.53 44 GLU B O 1
ATOM 766 N N . VAL B 2 47 ? -3.672 6.742 -49.897 1.00 42.33 45 VAL B N 1
ATOM 767 C CA . VAL B 2 47 ? -5.009 6.575 -50.450 1.00 41.11 45 VAL B CA 1
ATOM 768 C C . VAL B 2 47 ? -5.444 7.771 -51.294 1.00 45.69 45 VAL B C 1
ATOM 769 O O . VAL B 2 47 ? -6.148 7.610 -52.289 1.00 50.03 45 VAL B O 1
ATOM 773 N N . ALA B 2 48 ? -5.021 8.967 -50.896 1.00 46.95 46 ALA B N 1
ATOM 774 C CA . ALA B 2 48 ? -5.378 10.185 -51.612 1.00 46.82 46 ALA B CA 1
ATOM 775 C C . ALA B 2 48 ? -4.468 10.398 -52.815 1.00 46.45 46 ALA B C 1
ATOM 776 O O . ALA B 2 48 ? -3.721 11.374 -52.863 1.00 48.61 46 ALA B O 1
ATOM 778 N N . ASN C 1 3 ? -9.036 18.734 -58.534 1.00 36.07 1 ASN C N 1
ATOM 779 C CA . ASN C 1 3 ? -9.142 17.481 -57.797 1.00 36.17 1 ASN C CA 1
ATOM 780 C C . ASN C 1 3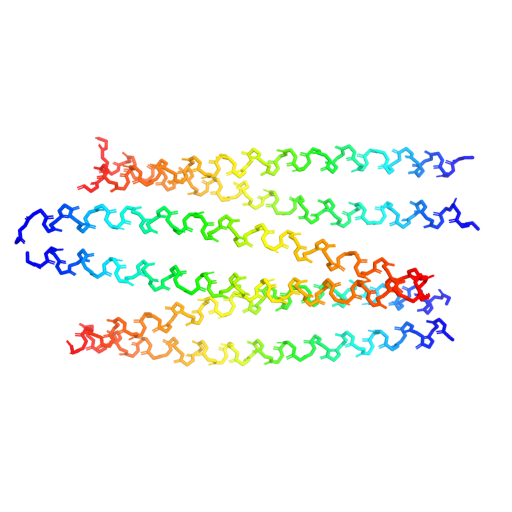 ? -8.124 17.393 -56.654 1.00 40.61 1 ASN C C 1
ATOM 781 O O . ASN C 1 3 ? -8.495 17.134 -55.504 1.00 35.82 1 ASN C O 1
ATOM 786 N N . LEU C 1 4 ? -6.847 17.598 -56.985 1.00 41.97 2 LEU C N 1
ATOM 787 C CA . LEU C 1 4 ? -5.779 17.736 -55.987 1.00 40.27 2 LEU C CA 1
ATOM 788 C C . LEU C 1 4 ? -5.882 19.093 -55.295 1.00 41.65 2 LEU C C 1
ATOM 789 O O . LEU C 1 4 ? -5.669 19.209 -54.085 1.00 37.80 2 LEU C O 1
ATOM 794 N N . VAL C 1 5 ? -6.187 20.122 -56.081 1.00 40.81 3 VAL C N 1
ATOM 795 C CA . VAL C 1 5 ? -6.492 21.433 -55.530 1.00 36.82 3 VAL C CA 1
ATOM 796 C C . VAL C 1 5 ? -7.800 21.336 -54.753 1.00 36.51 3 VAL C C 1
ATOM 797 O O . VAL C 1 5 ? -7.887 21.790 -53.615 1.00 35.91 3 VAL C O 1
ATOM 801 N N . ALA C 1 6 ? -8.807 20.719 -55.364 1.00 35.91 4 ALA C N 1
ATOM 802 C CA . ALA C 1 6 ? -10.063 20.429 -54.670 1.00 36.89 4 ALA C CA 1
ATOM 803 C C . ALA C 1 6 ? -9.799 19.763 -53.321 1.00 35.28 4 ALA C C 1
ATOM 804 O O . ALA C 1 6 ? -10.513 19.995 -52.340 1.00 31.75 4 ALA C O 1
ATOM 806 N N . GLN C 1 7 ? -8.762 18.932 -53.296 1.00 35.99 5 GLN C N 1
ATOM 807 C CA . GLN C 1 7 ? -8.357 18.198 -52.107 1.00 33.97 5 GLN C CA 1
ATOM 808 C C . GLN C 1 7 ? -7.617 19.085 -51.109 1.00 34.88 5 GLN C C 1
ATOM 809 O O . GLN C 1 7 ? -7.998 19.158 -49.935 1.00 34.27 5 GLN C O 1
ATOM 815 N N . LEU C 1 8 ? -6.566 19.758 -51.584 1.00 36.55 6 LEU C N 1
ATOM 816 C CA . LEU C 1 8 ? -5.694 20.576 -50.732 1.00 33.59 6 LEU C CA 1
ATOM 817 C C . LEU C 1 8 ? -6.469 21.681 -50.019 1.00 31.62 6 LEU C C 1
ATOM 818 O O . LEU C 1 8 ? -6.259 21.933 -48.834 1.00 30.09 6 LEU C O 1
ATOM 823 N N . GLU C 1 9 ? -7.363 22.338 -50.750 1.00 33.17 7 GLU C N 1
ATOM 824 C CA . GLU C 1 9 ? -8.120 23.462 -50.199 1.00 34.31 7 GLU C CA 1
ATOM 825 C C . GLU C 1 9 ? -9.123 23.032 -49.134 1.00 32.12 7 GLU C C 1
ATOM 826 O O . GLU C 1 9 ? -9.363 23.758 -48.169 1.00 29.63 7 GLU C O 1
ATOM 832 N N . ASN C 1 10 ? -9.712 21.854 -49.311 1.00 34.68 8 ASN C N 1
ATOM 833 C CA . ASN C 1 10 ? -10.602 21.311 -48.289 1.00 34.92 8 ASN C CA 1
ATOM 834 C C . ASN C 1 10 ? -9.860 20.912 -47.012 1.00 32.10 8 ASN C C 1
ATOM 835 O O . ASN C 1 10 ? -10.396 21.047 -45.919 1.00 27.07 8 ASN C O 1
ATOM 840 N N . GLU C 1 11 ? -8.628 20.433 -47.162 1.00 32.68 9 GLU C N 1
ATOM 841 C CA . GLU C 1 11 ? -7.803 20.061 -46.018 1.00 30.34 9 GLU C CA 1
ATOM 842 C C . GLU C 1 11 ? -7.380 21.308 -45.244 1.00 28.27 9 GLU C C 1
ATOM 843 O O . GLU C 1 11 ? -7.300 21.284 -44.017 1.00 29.59 9 GLU C O 1
ATOM 849 N N . VAL C 1 12 ? -7.108 22.392 -45.967 1.00 27.40 10 VAL C N 1
ATOM 850 C CA . VAL C 1 12 ? -6.782 23.675 -45.345 1.00 28.38 10 VAL C CA 1
ATOM 851 C C . VAL C 1 12 ? -7.978 24.232 -44.573 1.00 27.44 10 VAL C C 1
ATOM 852 O O . VAL C 1 12 ? -7.843 24.666 -43.428 1.00 27.28 10 VAL C O 1
ATOM 856 N N . ALA C 1 13 ? -9.151 24.209 -45.195 1.00 26.23 11 ALA C N 1
ATOM 857 C CA . ALA C 1 13 ? -10.364 24.676 -44.536 1.00 29.71 11 ALA C CA 1
ATOM 858 C C . ALA C 1 13 ? -10.692 23.822 -43.309 1.00 27.26 11 ALA C C 1
ATOM 859 O O . ALA C 1 13 ? -11.172 24.334 -42.299 1.00 28.36 11 ALA C O 1
ATOM 861 N N . SER C 1 14 ? -10.418 22.523 -43.406 1.00 26.60 12 SER C N 1
ATOM 862 C CA . SER C 1 14 ? -10.719 21.571 -42.337 1.00 24.53 12 SER C CA 1
ATOM 863 C C . SER C 1 14 ? -9.833 21.762 -41.108 1.00 26.12 12 SER C C 1
ATOM 864 O O . SER C 1 14 ? -10.323 21.789 -39.979 1.00 27.52 12 SER C O 1
ATOM 867 N N . LEU C 1 15 ? -8.531 21.896 -41.337 1.00 27.81 13 LEU C N 1
ATOM 868 C CA . LEU C 1 15 ? -7.573 22.075 -40.256 1.00 26.44 13 LEU C CA 1
ATOM 869 C C . LEU C 1 15 ? -7.779 23.427 -39.599 1.00 28.59 13 LEU C C 1
ATOM 870 O O . LEU C 1 15 ? -7.507 23.602 -38.411 1.00 30.85 13 LEU C O 1
ATOM 875 N N . GLU C 1 16 ? -8.259 24.386 -40.382 1.00 27.99 14 GLU C N 1
ATOM 876 C CA . GLU C 1 16 ? -8.555 25.713 -39.865 1.00 27.02 14 GLU C CA 1
ATOM 877 C C . GLU C 1 16 ? -9.715 25.704 -38.882 1.00 29.86 14 GLU C C 1
ATOM 878 O O . GLU C 1 16 ? -9.623 26.292 -37.804 1.00 28.71 14 GLU C O 1
ATOM 884 N N . ASN C 1 17 ? -10.812 25.051 -39.253 1.00 29.66 15 ASN C N 1
ATOM 885 C CA . ASN C 1 17 ? -11.925 24.925 -38.327 1.00 29.50 15 ASN C CA 1
ATOM 886 C C . ASN C 1 17 ? -11.484 24.231 -37.039 1.00 29.94 15 ASN C C 1
ATOM 887 O O . ASN C 1 17 ? -11.779 24.699 -35.945 1.00 33.38 15 ASN C O 1
ATOM 892 N N . GLU C 1 18 ? -10.778 23.113 -37.185 1.00 29.55 16 GLU C N 1
ATOM 893 C CA . GLU C 1 18 ? -10.326 22.300 -36.060 1.00 30.61 16 GLU C CA 1
ATOM 894 C C . GLU C 1 18 ? -9.436 23.076 -35.082 1.00 31.70 16 GLU C C 1
ATOM 895 O O . GLU C 1 18 ? -9.576 22.947 -33.863 1.00 29.24 16 GLU C O 1
ATOM 901 N N . ASN C 1 19 ? -8.503 23.856 -35.631 1.00 32.82 17 ASN C N 1
ATOM 902 C CA . ASN C 1 19 ? -7.638 24.725 -34.842 1.00 28.16 17 ASN C CA 1
ATOM 903 C C . ASN C 1 19 ? -8.449 25.818 -34.187 1.00 28.60 17 ASN C C 1
ATOM 904 O O . ASN C 1 19 ? -8.297 26.089 -33.004 1.00 27.32 17 ASN C O 1
ATOM 909 N N . GLU C 1 20 ? -9.311 26.451 -34.968 1.00 27.60 18 GLU C N 1
ATOM 910 C CA . GLU C 1 20 ? -10.113 27.528 -34.440 1.00 29.53 18 GLU C CA 1
ATOM 911 C C . GLU C 1 20 ? -10.928 27.031 -33.250 1.00 30.99 18 GLU C C 1
ATOM 912 O O . GLU C 1 20 ? -11.187 27.766 -32.293 1.00 30.76 18 GLU C O 1
ATOM 918 N N . THR C 1 21 ? -11.337 25.771 -33.326 1.00 31.57 19 THR C N 1
ATOM 919 C CA . THR C 1 21 ? -12.218 25.181 -32.326 1.00 32.32 19 THR C CA 1
ATOM 920 C C . THR C 1 21 ? -11.476 24.909 -31.029 1.00 30.05 19 THR C C 1
ATOM 921 O O . THR C 1 21 ? -11.969 25.193 -29.938 1.00 31.30 19 THR C O 1
ATOM 925 N N . LEU C 1 22 ? -10.285 24.344 -31.161 1.00 29.73 20 LEU C N 1
ATOM 926 C CA . LEU C 1 22 ? -9.442 24.073 -30.012 1.00 30.73 20 LEU C CA 1
ATOM 927 C C . LEU C 1 22 ? -9.009 25.388 -29.378 1.00 30.43 20 LEU C C 1
ATOM 928 O O . LEU C 1 22 ? -9.039 25.536 -28.158 1.00 26.16 20 LEU C O 1
ATOM 933 N N . LYS C 1 23 ? -8.613 26.343 -30.217 1.00 30.14 21 LYS C N 1
ATOM 934 C CA . LYS C 1 23 ? -8.137 27.637 -29.736 1.00 29.15 21 LYS C CA 1
ATOM 935 C C . LYS C 1 23 ? -9.179 28.311 -28.853 1.00 29.53 21 LYS C C 1
ATOM 936 O O . LYS C 1 23 ? -8.870 28.793 -27.763 1.00 25.02 21 LYS C O 1
ATOM 942 N N . LYS C 1 24 ? -10.417 28.339 -29.336 1.00 30.32 22 LYS C N 1
ATOM 943 C CA . LYS C 1 24 ? -11.521 28.907 -28.573 1.00 29.27 22 LYS C CA 1
ATOM 944 C C . LYS C 1 24 ? -11.749 28.151 -27.264 1.00 28.46 22 LYS C C 1
ATOM 945 O O . LYS C 1 24 ? -12.081 28.753 -26.244 1.00 30.88 22 LYS C O 1
ATOM 951 N N . LYS C 1 25 ? -11.564 26.836 -27.293 1.00 28.00 23 LYS C N 1
ATOM 952 C CA . LYS C 1 25 ? -11.662 26.014 -26.087 1.00 29.41 23 LYS C CA 1
ATOM 953 C C . LYS C 1 25 ? -10.559 26.331 -25.070 1.00 29.75 23 LYS C C 1
ATOM 954 O O . LYS C 1 25 ? -10.771 26.254 -23.857 1.00 30.20 23 LYS C O 1
ATOM 960 N N . ASN C 1 26 ? -9.380 26.682 -25.577 1.00 32.25 24 ASN C N 1
ATOM 961 C CA . ASN C 1 26 ? -8.256 27.084 -24.733 1.00 30.25 24 ASN C CA 1
ATOM 962 C C . ASN C 1 26 ? -8.450 28.479 -24.120 1.00 27.67 24 ASN C C 1
ATOM 963 O O . ASN C 1 26 ? -8.076 28.717 -22.968 1.00 23.81 24 ASN C O 1
ATOM 968 N N . LEU C 1 27 ? -9.026 29.394 -24.904 1.00 30.14 25 LEU C N 1
ATOM 969 C CA . LEU C 1 27 ? -9.321 30.761 -24.448 1.00 28.17 25 LEU C CA 1
ATOM 970 C C . LEU C 1 27 ? -10.387 30.750 -23.365 1.00 26.46 25 LEU C C 1
ATOM 971 O O . LEU C 1 27 ? -10.519 31.690 -22.579 1.00 26.83 25 LEU C O 1
ATOM 976 N N . HIS C 1 28 ? -11.167 29.682 -23.343 1.00 26.83 26 HIS C N 1
ATOM 977 C CA . HIS C 1 28 ? -12.148 29.503 -22.294 1.00 29.91 26 HIS C CA 1
ATOM 978 C C . HIS C 1 28 ? -11.501 28.935 -21.026 1.00 29.44 26 HIS C C 1
ATOM 979 O O . HIS C 1 28 ? -11.851 29.312 -19.903 1.00 27.44 26 HIS C O 1
ATOM 986 N N . LYS C 1 29 ? -10.550 28.028 -21.216 1.00 28.70 27 LYS C N 1
ATOM 987 C CA . LYS C 1 29 ? -9.792 27.493 -20.104 1.00 25.40 27 LYS C CA 1
ATOM 988 C C . LYS C 1 29 ? -8.990 28.614 -19.465 1.00 23.91 27 LYS C C 1
ATOM 989 O O . LYS C 1 29 ? -8.837 28.655 -18.252 1.00 24.97 27 LYS C O 1
ATOM 995 N N . LYS C 1 30 ? -8.486 29.534 -20.281 1.00 25.09 28 LYS C N 1
ATOM 996 C CA . LYS C 1 30 ? -7.799 30.714 -19.752 1.00 27.22 28 LYS C CA 1
ATOM 997 C C . LYS C 1 30 ? -8.729 31.622 -18.930 1.00 26.80 28 LYS C C 1
ATOM 998 O O . LYS C 1 30 ? -8.318 32.197 -17.917 1.00 25.71 28 LYS C O 1
ATOM 1004 N N . ASP C 1 31 ? -9.977 31.753 -19.369 1.00 24.07 29 ASP C N 1
ATOM 1005 C CA . ASP C 1 31 ? -10.954 32.529 -18.620 1.00 25.91 29 ASP C CA 1
ATOM 1006 C C . ASP C 1 31 ? -11.309 31.858 -17.283 1.00 26.40 29 ASP C C 1
ATOM 1007 O O . ASP C 1 31 ? -11.501 32.535 -16.270 1.00 25.66 29 ASP C O 1
ATOM 1012 N N . LEU C 1 32 ? -11.382 30.529 -17.279 1.00 25.25 30 LEU C N 1
ATOM 1013 C CA . LEU C 1 32 ? -11.573 29.773 -16.043 1.00 24.15 30 LEU C CA 1
ATOM 1014 C C . LEU C 1 32 ? -10.394 29.989 -15.096 1.00 21.99 30 LEU C C 1
ATOM 1015 O O . LEU C 1 32 ? -10.578 30.190 -13.905 1.00 25.51 30 LEU C O 1
ATOM 1020 N N . ILE C 1 33 ? -9.183 29.943 -15.635 1.00 21.72 31 ILE C N 1
ATOM 1021 C CA . ILE C 1 33 ? -7.987 30.129 -14.829 1.00 24.42 31 ILE C CA 1
ATOM 1022 C C . ILE C 1 33 ? -7.945 31.511 -14.165 1.00 25.34 31 ILE C C 1
ATOM 1023 O O . ILE C 1 33 ? -7.514 31.641 -13.017 1.00 26.60 31 ILE C O 1
ATOM 1028 N N . ALA C 1 34 ? -8.397 32.536 -14.885 1.00 25.86 32 ALA C N 1
ATOM 1029 C CA . ALA C 1 34 ? -8.504 33.888 -14.339 1.00 23.66 32 ALA C CA 1
ATOM 1030 C C . ALA C 1 34 ? -9.456 33.907 -13.148 1.00 23.65 32 ALA C C 1
ATOM 1031 O O . ALA C 1 34 ? -9.173 34.504 -12.105 1.00 23.47 32 ALA C O 1
ATOM 1033 N N . TYR C 1 35 ? -10.589 33.237 -13.322 1.00 25.73 33 TYR C N 1
ATOM 1034 C CA . TYR C 1 35 ? -11.594 33.107 -12.279 1.00 27.50 33 TYR C CA 1
ATOM 1035 C C . TYR C 1 35 ? -11.050 32.327 -11.080 1.00 28.15 33 TYR C C 1
ATOM 1036 O O . TYR C 1 35 ? -11.313 32.677 -9.923 1.00 26.36 33 TYR C O 1
ATOM 1045 N N . LEU C 1 36 ? -10.293 31.272 -11.370 1.00 24.62 34 LEU C N 1
ATOM 1046 C CA . LEU C 1 36 ? -9.719 30.425 -10.333 1.00 23.79 34 LEU C CA 1
ATOM 1047 C C . LEU C 1 36 ? -8.638 31.151 -9.524 1.00 28.15 34 LEU C C 1
ATOM 1048 O O . LEU C 1 36 ? -8.565 31.005 -8.293 1.00 29.71 34 LEU C O 1
ATOM 1053 N N . GLU C 1 37 ? -7.803 31.935 -10.202 1.00 25.40 35 GLU C N 1
ATOM 1054 C CA . GLU C 1 37 ? -6.756 32.684 -9.504 1.00 28.72 35 GLU C CA 1
ATOM 1055 C C . GLU C 1 37 ? -7.304 33.847 -8.660 1.00 30.92 35 GLU C C 1
ATOM 1056 O O . GLU C 1 37 ? -6.759 34.178 -7.605 1.00 29.05 35 GLU C O 1
ATOM 1062 N N . LYS C 1 38 ? -8.383 34.460 -9.133 1.00 30.34 36 LYS C N 1
ATOM 1063 C CA . LYS C 1 38 ? -9.064 35.502 -8.384 1.00 28.42 36 LYS C CA 1
ATOM 1064 C C . LYS C 1 38 ? -9.658 34.889 -7.113 1.00 32.82 36 LYS C C 1
ATOM 1065 O O . LYS C 1 38 ? -9.675 35.511 -6.046 1.00 28.74 36 LYS C O 1
ATOM 1071 N N . GLU C 1 39 ? -10.131 33.653 -7.238 1.00 29.52 37 GLU C N 1
ATOM 1072 C CA . GLU C 1 39 ? -10.757 32.937 -6.131 1.00 31.74 37 GLU C CA 1
ATOM 1073 C C . GLU C 1 39 ? -9.755 32.622 -5.017 1.00 30.98 37 GLU C C 1
ATOM 1074 O O . GLU C 1 39 ? -10.099 32.618 -3.834 1.00 31.03 37 GLU C O 1
ATOM 1080 N N . ILE C 1 40 ? -8.513 32.363 -5.415 1.00 31.92 38 ILE C N 1
ATOM 1081 C CA . ILE C 1 40 ? -7.449 31.995 -4.490 1.00 31.81 38 ILE C CA 1
ATOM 1082 C C . ILE C 1 40 ? -6.955 33.220 -3.747 1.00 29.79 38 ILE C C 1
ATOM 1083 O O . ILE C 1 40 ? -6.834 33.209 -2.527 1.00 33.84 38 ILE C O 1
ATOM 1088 N N . ALA C 1 41 ? -6.652 34.273 -4.495 1.00 30.08 39 ALA C N 1
ATOM 1089 C CA . ALA C 1 41 ? -6.194 35.520 -3.903 1.00 33.39 39 ALA C CA 1
ATOM 1090 C C . ALA C 1 41 ? -7.186 35.982 -2.848 1.00 31.92 39 ALA C C 1
ATOM 1091 O O . ALA C 1 41 ? -6.810 36.588 -1.845 1.00 30.47 39 ALA C O 1
ATOM 1093 N N . ASN C 1 42 ? -8.457 35.679 -3.093 1.00 32.01 40 ASN C N 1
ATOM 1094 C CA . ASN C 1 42 ? -9.537 36.000 -2.171 1.00 35.78 40 ASN C CA 1
ATOM 1095 C C . ASN C 1 42 ? -9.462 35.179 -0.886 1.00 35.32 40 ASN C C 1
ATOM 1096 O O . ASN C 1 42 ? -9.433 35.736 0.212 1.00 35.28 40 ASN C O 1
ATOM 1101 N N . LEU C 1 43 ? -9.441 33.855 -1.034 1.00 34.05 41 LEU C N 1
ATOM 1102 C CA . LEU C 1 43 ? -9.371 32.945 0.105 1.00 32.70 41 LEU C CA 1
ATOM 1103 C C . LEU C 1 43 ? -8.102 33.160 0.919 1.00 34.40 41 LEU C C 1
ATOM 1104 O O . LEU C 1 43 ? -8.097 32.972 2.135 1.00 36.66 41 LEU C O 1
ATOM 1109 N N . ARG C 1 44 ? -7.027 33.554 0.245 1.00 33.78 42 ARG C N 1
ATOM 1110 C CA . ARG C 1 44 ? -5.758 33.808 0.919 1.00 34.62 42 ARG C CA 1
ATOM 1111 C C . ARG C 1 44 ? -5.760 35.109 1.724 1.00 40.00 42 ARG C C 1
ATOM 1112 O O . ARG C 1 44 ? -5.249 35.152 2.848 1.00 39.29 42 ARG C O 1
ATOM 1120 N N . LYS C 1 45 ? -6.331 36.166 1.153 1.00 38.07 43 LYS C N 1
ATOM 1121 C CA . LYS C 1 45 ? -6.518 37.410 1.895 1.00 41.07 43 LYS C CA 1
ATOM 1122 C C . LYS C 1 45 ? -7.445 37.158 3.085 1.00 41.20 43 LYS C C 1
ATOM 1123 O O . LYS C 1 45 ? -7.407 37.885 4.075 1.00 41.94 43 LYS C O 1
ATOM 1129 N N . LYS C 1 46 ? -8.266 36.114 2.990 1.00 37.75 44 LYS C N 1
ATOM 1130 C CA . LYS C 1 46 ? -9.174 35.755 4.078 1.00 41.62 44 LYS C CA 1
ATOM 1131 C C . LYS C 1 46 ? -8.427 35.348 5.349 1.00 43.96 44 LYS C C 1
ATOM 1132 O O . LYS C 1 46 ? -8.742 35.811 6.444 1.00 46.22 44 LYS C O 1
ATOM 1138 N N . ILE C 1 47 ? -7.437 34.478 5.201 1.00 46.27 45 ILE C N 1
ATOM 1139 C CA . ILE C 1 47 ? -6.745 33.924 6.356 1.00 46.87 45 ILE C CA 1
ATOM 1140 C C . ILE C 1 47 ? -5.418 34.651 6.590 1.00 44.58 45 ILE C C 1
ATOM 1141 O O . ILE C 1 47 ? -4.679 34.352 7.529 1.00 45.08 45 ILE C O 1
ATOM 1146 N N . GLU C 1 48 ? -5.143 35.630 5.735 1.00 41.87 46 GLU C N 1
ATOM 1147 C CA . GLU C 1 48 ? -3.925 36.425 5.822 1.00 44.85 46 GLU C CA 1
ATOM 1148 C C . GLU C 1 48 ? -3.882 37.251 7.111 1.00 46.71 46 GLU C C 1
ATOM 1149 O O . GLU C 1 48 ? -3.509 36.750 8.176 1.00 48.59 46 GLU C O 1
ATOM 1155 N N . SER D 2 2 ? 0.081 24.492 -58.676 1.00 33.99 0 SER D N 1
ATOM 1156 C CA . SER D 2 2 ? 1.392 24.756 -59.249 1.00 34.65 0 SER D CA 1
ATOM 1157 C C . SER D 2 2 ? 2.238 25.499 -58.221 1.00 34.62 0 SER D C 1
ATOM 1158 O O . SER D 2 2 ? 2.960 24.886 -57.432 1.00 37.59 0 SER D O 1
ATOM 1161 N N . ALA D 2 3 ? 2.146 26.824 -58.235 1.00 32.36 1 ALA D N 1
ATOM 1162 C CA . ALA D 2 3 ? 2.593 27.615 -57.098 1.00 36.95 1 ALA D CA 1
ATOM 1163 C C . ALA D 2 3 ? 1.505 27.496 -56.023 1.00 38.29 1 ALA D C 1
ATOM 1164 O O . ALA D 2 3 ? 1.782 27.462 -54.823 1.00 34.34 1 ALA D O 1
ATOM 1166 N N . ARG D 2 4 ? 0.262 27.427 -56.490 1.00 38.36 2 ARG D N 1
ATOM 1167 C CA . ARG D 2 4 ? -0.906 27.201 -55.650 1.00 36.14 2 ARG D CA 1
ATOM 1168 C C . ARG D 2 4 ? -0.715 25.952 -54.806 1.00 33.48 2 ARG D C 1
ATOM 1169 O O . ARG D 2 4 ? -1.006 25.937 -53.608 1.00 30.45 2 ARG D O 1
ATOM 1177 N N . ASN D 2 5 ? -0.219 24.904 -55.452 1.00 35.31 3 ASN D N 1
ATOM 1178 C CA . ASN D 2 5 ? 0.012 23.631 -54.789 1.00 35.56 3 ASN D CA 1
ATOM 1179 C C . ASN D 2 5 ? 1.087 23.723 -53.720 1.00 31.08 3 ASN D C 1
ATOM 1180 O O . ASN D 2 5 ? 0.939 23.165 -52.639 1.00 30.06 3 ASN D O 1
ATOM 1185 N N . ALA D 2 6 ? 2.171 24.424 -54.027 1.00 31.20 4 ALA D N 1
ATOM 1186 C CA . ALA D 2 6 ? 3.246 24.601 -53.061 1.00 30.81 4 ALA D CA 1
ATOM 1187 C C . ALA D 2 6 ? 2.766 25.472 -51.900 1.00 30.96 4 ALA D C 1
ATOM 1188 O O . ALA D 2 6 ? 3.119 25.243 -50.741 1.00 29.98 4 ALA D O 1
ATOM 1190 N N . TYR D 2 7 ? 1.949 26.472 -52.212 1.00 34.13 5 TYR D N 1
ATOM 1191 C CA . TYR D 2 7 ? 1.392 27.325 -51.170 1.00 30.65 5 TYR D CA 1
ATOM 1192 C C . TYR D 2 7 ? 0.509 26.531 -50.211 1.00 27.54 5 TYR D C 1
ATOM 1193 O O . TYR D 2 7 ? 0.618 26.666 -48.997 1.00 26.93 5 TYR D O 1
ATOM 1202 N N . LEU D 2 8 ? -0.374 25.709 -50.772 1.00 29.47 6 LEU D N 1
ATOM 1203 C CA . LEU D 2 8 ? -1.351 24.957 -49.983 1.00 30.74 6 LEU D CA 1
ATOM 1204 C C . LEU D 2 8 ? -0.685 23.862 -49.166 1.00 28.68 6 LEU D C 1
ATOM 1205 O O . LEU D 2 8 ? -1.042 23.640 -48.010 1.00 30.21 6 LEU D O 1
ATOM 1210 N N . ARG D 2 9 ? 0.282 23.175 -49.767 1.00 28.47 7 ARG D N 1
ATOM 1211 C CA . ARG D 2 9 ? 1.031 22.153 -49.051 1.00 28.64 7 ARG D CA 1
ATOM 1212 C C . ARG D 2 9 ? 1.738 22.758 -47.840 1.00 28.99 7 ARG D C 1
ATOM 1213 O O . ARG D 2 9 ? 1.657 22.233 -46.724 1.00 26.69 7 ARG D O 1
ATOM 1221 N N . LYS D 2 10 ? 2.420 23.875 -48.069 1.00 29.73 8 LYS D N 1
ATOM 1222 C CA . LYS D 2 10 ? 3.122 24.576 -47.000 1.00 28.67 8 LYS D CA 1
ATOM 1223 C C . LYS D 2 10 ? 2.197 25.157 -45.919 1.00 26.88 8 LYS D C 1
ATOM 1224 O O . LYS D 2 10 ? 2.549 25.182 -44.739 1.00 27.04 8 LYS D O 1
ATOM 1230 N N . LYS D 2 11 ? 1.025 25.628 -46.338 1.00 29.13 9 LYS D N 1
ATOM 1231 C CA . LYS D 2 11 ? -0.002 26.147 -45.441 1.00 26.97 9 LYS D CA 1
ATOM 1232 C C . LYS D 2 11 ? -0.555 25.010 -44.595 1.00 28.64 9 LYS D C 1
ATOM 1233 O O . LYS D 2 11 ? -0.759 25.153 -43.384 1.00 28.40 9 LYS D O 1
ATOM 1239 N N . ILE D 2 12 ? -0.775 23.869 -45.236 1.00 28.26 10 ILE D N 1
ATOM 1240 C CA . ILE D 2 12 ? -1.260 22.681 -44.539 1.00 29.27 10 ILE D CA 1
ATOM 1241 C C . ILE D 2 12 ? -0.247 22.239 -43.472 1.00 30.71 10 ILE D C 1
ATOM 1242 O O . ILE D 2 12 ? -0.612 21.887 -42.343 1.00 28.19 10 ILE D O 1
ATOM 1247 N N . ALA D 2 13 ? 1.031 22.296 -43.833 1.00 31.00 11 ALA D N 1
ATOM 1248 C CA . ALA D 2 13 ? 2.111 21.930 -42.924 1.00 28.90 11 ALA D CA 1
ATOM 1249 C C . ALA D 2 13 ? 2.206 22.851 -41.699 1.00 33.43 11 ALA D C 1
ATOM 1250 O O . ALA D 2 13 ? 2.655 22.421 -40.635 1.00 37.38 11 ALA D O 1
ATOM 1252 N N . ARG D 2 14 ? 1.799 24.112 -41.843 1.00 29.47 12 ARG D N 1
ATOM 1253 C CA . ARG D 2 14 ? 1.823 25.038 -40.706 1.00 30.64 12 ARG D CA 1
ATOM 1254 C C . ARG D 2 14 ? 0.600 24.836 -39.821 1.00 31.63 12 ARG D C 1
ATOM 1255 O O . ARG D 2 14 ? 0.681 24.969 -38.598 1.00 31.04 12 ARG D O 1
ATOM 1263 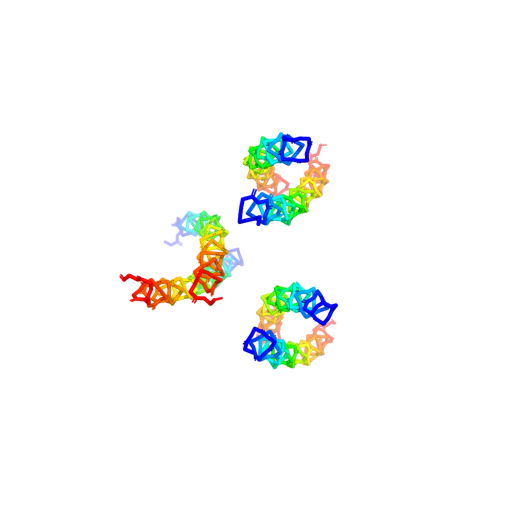N N . LEU D 2 15 ? -0.530 24.507 -40.446 1.00 33.07 13 LEU D N 1
ATOM 1264 C CA . LEU D 2 15 ? -1.781 24.300 -39.716 1.00 29.47 13 LEU D CA 1
ATOM 1265 C C . LEU D 2 15 ? -1.696 23.082 -38.807 1.00 30.08 13 LEU D C 1
ATOM 1266 O O . LEU D 2 15 ? -2.259 23.061 -37.714 1.00 27.35 13 LEU D O 1
ATOM 1271 N N . LYS D 2 16 ? -0.984 22.066 -39.272 1.00 28.21 14 LYS D N 1
ATOM 1272 C CA . LYS D 2 16 ? -0.793 20.860 -38.488 1.00 30.86 14 LYS D CA 1
ATOM 1273 C C . LYS D 2 16 ? 0.214 21.074 -37.353 1.00 29.68 14 LYS D C 1
ATOM 1274 O O . LYS D 2 16 ? 0.170 20.383 -36.339 1.00 31.11 14 LYS D O 1
ATOM 1280 N N . LYS D 2 17 ? 1.123 22.028 -37.534 1.00 31.74 15 LYS D N 1
ATOM 1281 C CA . LYS D 2 17 ? 2.013 22.447 -36.455 1.00 32.78 15 LYS D CA 1
ATOM 1282 C C . LYS D 2 17 ? 1.310 23.412 -35.487 1.00 33.23 15 LYS D C 1
ATOM 1283 O O . LYS D 2 17 ? 1.627 23.454 -34.298 1.00 30.20 15 LYS D O 1
ATOM 1289 N N . ASP D 2 18 ? 0.364 24.194 -36.004 1.00 33.40 16 ASP D N 1
ATOM 1290 C CA . ASP D 2 18 ? -0.479 25.031 -35.155 1.00 31.10 16 ASP D CA 1
ATOM 1291 C C . ASP D 2 18 ? -1.345 24.133 -34.281 1.00 28.95 16 ASP D C 1
ATOM 1292 O O . ASP D 2 18 ? -1.489 24.365 -33.084 1.00 25.67 16 ASP D O 1
ATOM 1297 N N . ASN D 2 19 ? -1.933 23.113 -34.905 1.00 29.30 17 ASN D N 1
ATOM 1298 C CA . ASN D 2 19 ? -2.798 22.167 -34.209 1.00 31.53 17 ASN D CA 1
ATOM 1299 C C . ASN D 2 19 ? -2.069 21.460 -33.083 1.00 30.90 17 ASN D C 1
ATOM 1300 O O . ASN D 2 19 ? -2.578 21.358 -31.973 1.00 30.09 17 ASN D O 1
ATOM 1305 N N . LEU D 2 20 ? -0.881 20.952 -33.380 1.00 31.92 18 LEU D N 1
ATOM 1306 C CA . LEU D 2 20 ? -0.089 20.258 -32.376 1.00 31.97 18 LEU D CA 1
ATOM 1307 C C . LEU D 2 20 ? 0.197 21.151 -31.173 1.00 33.58 18 LEU D C 1
ATOM 1308 O O . LEU D 2 20 ? 0.176 20.691 -30.031 1.00 35.94 18 LEU D O 1
ATOM 1313 N N . GLN D 2 21 ? 0.456 22.431 -31.429 1.00 34.21 19 GLN D N 1
ATOM 1314 C CA . GLN D 2 21 ? 0.752 23.378 -30.355 1.00 32.87 19 GLN D CA 1
ATOM 1315 C C . GLN D 2 21 ? -0.482 23.658 -29.490 1.00 32.54 19 GLN D C 1
ATOM 1316 O O . GLN D 2 21 ? -0.387 23.723 -28.261 1.00 32.31 19 GLN D O 1
ATOM 1322 N N . LEU D 2 22 ? -1.635 23.813 -30.139 1.00 30.71 20 LEU D N 1
ATOM 1323 C CA . LEU D 2 22 ? -2.897 24.022 -29.442 1.00 29.15 20 LEU D CA 1
ATOM 1324 C C . LEU D 2 22 ? -3.251 22.825 -28.577 1.00 30.46 20 LEU D C 1
ATOM 1325 O O . LEU D 2 22 ? -3.884 22.972 -27.536 1.00 27.45 20 LEU D O 1
ATOM 1330 N N . GLU D 2 23 ? -2.856 21.637 -29.024 1.00 29.69 21 GLU D N 1
ATOM 1331 C CA . GLU D 2 23 ? -3.056 20.418 -28.249 1.00 30.65 21 GLU D CA 1
ATOM 1332 C C . GLU D 2 23 ? -2.210 20.446 -26.981 1.00 31.36 21 GLU D C 1
ATOM 1333 O O . GLU D 2 23 ? -2.677 20.097 -25.890 1.00 31.88 21 GLU D O 1
ATOM 1339 N N . ARG D 2 24 ? -0.957 20.857 -27.131 1.00 30.15 22 ARG D N 1
ATOM 1340 C CA . ARG D 2 24 ? -0.079 21.009 -25.983 1.00 31.50 22 ARG D CA 1
ATOM 1341 C C . ARG D 2 24 ? -0.631 22.070 -25.041 1.00 34.23 22 ARG D C 1
ATOM 1342 O O . ARG D 2 24 ? -0.613 21.902 -23.815 1.00 32.80 22 ARG D O 1
ATOM 1350 N N . ASP D 2 25 ? -1.117 23.164 -25.628 1.00 33.63 23 ASP D N 1
ATOM 1351 C CA . ASP D 2 25 ? -1.744 24.242 -24.866 1.00 30.01 23 ASP D CA 1
ATOM 1352 C C . ASP D 2 25 ? -2.872 23.713 -23.989 1.00 28.56 23 ASP D C 1
ATOM 1353 O O . ASP D 2 25 ? -2.943 24.027 -22.804 1.00 28.15 23 ASP D O 1
ATOM 1358 N N . GLU D 2 26 ? -3.741 22.897 -24.580 1.00 28.91 24 GLU D N 1
ATOM 1359 C CA . GLU D 2 26 ? -4.895 22.344 -23.886 1.00 26.09 24 GLU D CA 1
ATOM 1360 C C . GLU D 2 26 ? -4.504 21.456 -22.713 1.00 31.91 24 GLU D C 1
ATOM 1361 O O . GLU D 2 26 ? -5.043 21.603 -21.613 1.00 31.98 24 GLU D O 1
ATOM 1367 N N . GLN D 2 27 ? -3.571 20.537 -22.955 1.00 35.09 25 GLN D N 1
ATOM 1368 C CA . GLN D 2 27 ? -3.074 19.634 -21.912 1.00 34.24 25 GLN D CA 1
ATOM 1369 C C . GLN D 2 27 ? -2.524 20.400 -20.713 1.00 31.25 25 GLN D C 1
ATOM 1370 O O . GLN D 2 27 ? -2.760 20.037 -19.559 1.00 32.51 25 GLN D O 1
ATOM 1376 N N . ASN D 2 28 ? -1.786 21.463 -20.994 1.00 27.28 26 ASN D N 1
ATOM 1377 C CA . ASN D 2 28 ? -1.212 22.274 -19.937 1.00 29.61 26 ASN D CA 1
ATOM 1378 C C . ASN D 2 28 ? -2.207 23.220 -19.266 1.00 28.29 26 ASN D C 1
ATOM 1379 O O . ASN D 2 28 ? -2.020 23.602 -18.114 1.00 28.51 26 ASN D O 1
ATOM 1384 N N . LEU D 2 29 ? -3.258 23.594 -19.988 1.00 30.69 27 LEU D N 1
ATOM 1385 C CA . LEU D 2 29 ? -4.317 24.428 -19.425 1.00 28.47 27 LEU D CA 1
ATOM 1386 C C . LEU D 2 29 ? -5.152 23.610 -18.461 1.00 26.71 27 LEU D C 1
ATOM 1387 O O . LEU D 2 29 ? -5.550 24.095 -17.404 1.00 28.12 27 LEU D O 1
ATOM 1392 N N . GLU D 2 30 ? -5.417 22.364 -18.834 1.00 30.24 28 GLU D N 1
ATOM 1393 C CA . GLU D 2 30 ? -6.121 21.440 -17.953 1.00 32.03 28 GLU D CA 1
ATOM 1394 C C . GLU D 2 30 ? -5.318 21.155 -16.680 1.00 30.19 28 GLU D C 1
ATOM 1395 O O . GLU D 2 30 ? -5.878 21.099 -15.587 1.00 28.34 28 GLU D O 1
ATOM 1401 N N . LYS D 2 31 ? -4.008 20.966 -16.828 1.00 30.52 29 LYS D N 1
ATOM 1402 C CA . LYS D 2 31 ? -3.130 20.727 -15.681 1.00 30.54 29 LYS D CA 1
ATOM 1403 C C . LYS D 2 31 ? -3.117 21.918 -14.724 1.00 28.43 29 LYS D C 1
ATOM 1404 O O . LYS D 2 31 ? -3.237 21.749 -13.509 1.00 29.10 29 LYS D O 1
ATOM 1410 N N . ILE D 2 32 ? -2.975 23.119 -15.280 1.00 28.30 30 ILE D N 1
ATOM 1411 C CA . ILE D 2 32 ? -3.068 24.352 -14.505 1.00 26.68 30 ILE D CA 1
ATOM 1412 C C . ILE D 2 32 ? -4.395 24.428 -13.753 1.00 27.58 30 ILE D C 1
ATOM 1413 O O . ILE D 2 32 ? -4.442 24.814 -12.577 1.00 27.83 30 ILE D O 1
ATOM 1418 N N . ILE D 2 33 ? -5.469 24.037 -14.434 1.00 27.18 31 ILE D N 1
ATOM 1419 C CA . ILE D 2 33 ? -6.813 24.101 -13.866 1.00 28.66 31 ILE D CA 1
ATOM 1420 C C . ILE D 2 33 ? -7.026 23.101 -12.718 1.00 27.39 31 ILE D C 1
ATOM 1421 O O . ILE D 2 33 ? -7.536 23.466 -11.661 1.00 26.68 31 ILE D O 1
ATOM 1426 N N . ALA D 2 34 ? -6.616 21.853 -12.917 1.00 27.15 32 ALA D N 1
ATOM 1427 C CA . ALA D 2 34 ? -6.731 20.850 -11.866 1.00 27.72 32 ALA D CA 1
ATOM 1428 C C . ALA D 2 34 ? -5.932 21.267 -10.627 1.00 31.33 32 ALA D C 1
ATOM 1429 O O . ALA D 2 34 ? -6.353 21.049 -9.489 1.00 28.31 32 ALA D O 1
ATOM 1431 N N . ASN D 2 35 ? -4.780 21.883 -10.853 1.00 31.92 33 ASN D N 1
ATOM 1432 C CA . ASN D 2 35 ? -3.954 22.348 -9.750 1.00 29.10 33 ASN D CA 1
ATOM 1433 C C . ASN D 2 35 ? -4.540 23.548 -9.009 1.00 29.31 33 ASN D C 1
ATOM 1434 O O . ASN D 2 35 ? -4.410 23.639 -7.792 1.00 30.92 33 ASN D O 1
ATOM 1439 N N . LEU D 2 36 ? -5.170 24.473 -9.731 1.00 27.59 34 LEU D N 1
ATOM 1440 C CA . LEU D 2 36 ? -5.820 25.618 -9.083 1.00 29.65 34 LEU D CA 1
ATOM 1441 C C . LEU D 2 36 ? -7.065 25.159 -8.309 1.00 28.05 34 LEU D C 1
ATOM 1442 O O . LEU D 2 36 ? -7.362 25.675 -7.234 1.00 28.87 34 LEU D O 1
ATOM 1447 N N . ARG D 2 37 ? -7.775 24.179 -8.864 1.00 30.28 35 ARG D N 1
ATOM 1448 C CA . ARG D 2 37 ? -8.953 23.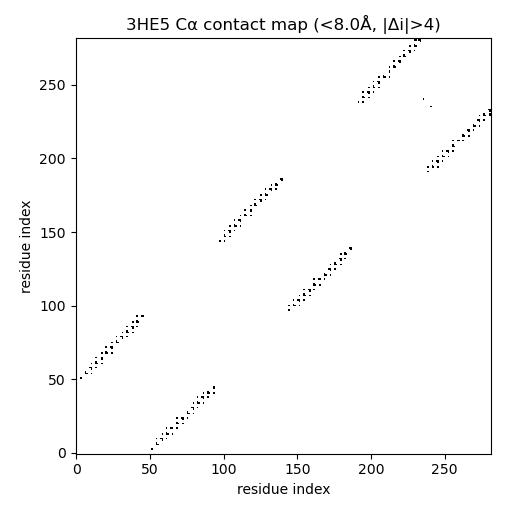606 -8.226 1.00 28.56 35 ARG D CA 1
ATOM 1449 C C . ARG D 2 37 ? -8.575 22.889 -6.932 1.00 33.48 35 ARG D C 1
ATOM 1450 O O . ARG D 2 37 ? -9.253 23.026 -5.909 1.00 36.50 35 ARG D O 1
ATOM 1458 N N . ASP D 2 38 ? -7.481 22.135 -6.968 1.00 33.10 36 ASP D N 1
ATOM 1459 C CA . ASP D 2 38 ? -6.923 21.570 -5.743 1.00 32.34 36 ASP D CA 1
ATOM 1460 C C . ASP D 2 38 ? -6.615 22.672 -4.726 1.00 32.90 36 ASP D C 1
ATOM 1461 O O . ASP D 2 38 ? -7.092 22.641 -3.592 1.00 33.70 36 ASP D O 1
ATOM 1466 N N . GLU D 2 39 ? -5.804 23.643 -5.135 1.00 29.95 37 GLU D N 1
ATOM 1467 C CA . GLU D 2 39 ? -5.404 24.714 -4.235 1.00 30.15 37 GLU D CA 1
ATOM 1468 C C . GLU D 2 39 ? -6.606 25.359 -3.540 1.00 35.51 37 GLU D C 1
ATOM 1469 O O . GLU D 2 39 ? -6.599 25.534 -2.314 1.00 36.66 37 GLU D O 1
ATOM 1475 N N . ILE D 2 40 ? -7.636 25.699 -4.317 1.00 35.09 38 ILE D N 1
ATOM 1476 C CA . ILE D 2 40 ? -8.858 26.299 -3.768 1.00 35.36 38 ILE D CA 1
ATOM 1477 C C . ILE D 2 40 ? -9.535 25.388 -2.746 1.00 33.97 38 ILE D C 1
ATOM 1478 O O . ILE D 2 40 ? -10.027 25.854 -1.714 1.00 32.23 38 ILE D O 1
ATOM 1483 N N . ALA D 2 41 ? -9.551 24.092 -3.043 1.00 32.59 39 ALA D N 1
ATOM 1484 C CA . ALA D 2 41 ? -10.089 23.098 -2.125 1.00 35.78 39 ALA D CA 1
ATOM 1485 C C . ALA D 2 41 ? -9.365 23.115 -0.767 1.00 35.20 39 ALA D C 1
ATOM 1486 O O . ALA D 2 41 ? -10.000 23.068 0.290 1.00 34.31 39 ALA D O 1
ATOM 1488 N N . ARG D 2 42 ? -8.038 23.197 -0.808 1.00 36.63 40 ARG D N 1
ATOM 1489 C CA . ARG D 2 42 ? -7.212 23.165 0.395 1.00 35.57 40 ARG D CA 1
ATOM 1490 C C . ARG D 2 42 ? -7.285 24.463 1.196 1.00 37.82 40 ARG D C 1
ATOM 1491 O O . ARG D 2 42 ? -7.137 24.458 2.419 1.00 36.96 40 ARG D O 1
ATOM 1499 N N . LEU D 2 43 ? -7.492 25.577 0.503 1.00 36.46 41 LEU D N 1
ATOM 1500 C CA . LEU D 2 43 ? -7.672 26.858 1.178 1.00 38.07 41 LEU D CA 1
ATOM 1501 C C . LEU D 2 43 ? -9.042 26.894 1.859 1.00 38.26 41 LEU D C 1
ATOM 1502 O O . LEU D 2 43 ? -9.184 27.409 2.967 1.00 38.31 41 LEU D O 1
ATOM 1507 N N . GLU D 2 44 ? -10.041 26.333 1.181 1.00 36.43 42 GLU D N 1
ATOM 1508 C CA . GLU D 2 44 ? -11.392 26.226 1.720 1.00 40.23 42 GLU D CA 1
ATOM 1509 C C . GLU D 2 44 ? -11.419 25.442 3.036 1.00 46.23 42 GLU D C 1
ATOM 1510 O O . GLU D 2 44 ? -12.266 25.685 3.903 1.00 47.03 42 GLU D O 1
ATOM 1516 N N . ASN D 2 45 ? -10.483 24.506 3.178 1.00 44.32 43 ASN D N 1
ATOM 1517 C CA . ASN D 2 45 ? -10.339 23.734 4.408 1.00 45.34 43 ASN D CA 1
ATOM 1518 C C . ASN D 2 45 ? -9.701 24.550 5.524 1.00 44.02 43 ASN D C 1
ATOM 1519 O O . ASN D 2 45 ? -9.960 24.313 6.700 1.00 44.56 43 ASN D O 1
ATOM 1524 N N . GLU D 2 46 ? -8.864 25.510 5.148 1.00 43.98 44 GLU D N 1
ATOM 1525 C CA . GLU D 2 46 ? -8.194 26.355 6.128 1.00 46.09 44 GLU D CA 1
ATOM 1526 C 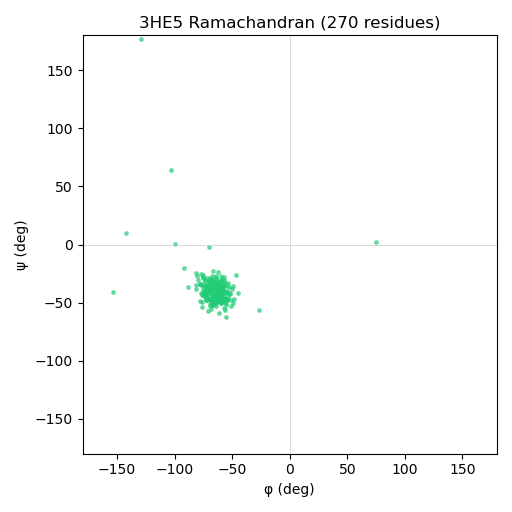C . GLU D 2 46 ? -9.192 27.279 6.808 1.00 51.15 44 GLU D C 1
ATOM 1527 O O . GLU D 2 46 ? -9.096 27.533 8.016 1.00 53.66 44 GLU D O 1
ATOM 1533 N N . VAL D 2 47 ? -10.153 27.774 6.029 1.00 49.24 45 VAL D N 1
ATOM 1534 C CA . VAL D 2 47 ? -11.233 28.601 6.568 1.00 50.29 45 VAL D CA 1
ATOM 1535 C C . VAL D 2 47 ? -12.098 27.810 7.559 1.00 54.33 45 VAL D C 1
ATOM 1536 O O . VAL D 2 47 ? -12.414 28.295 8.644 1.00 62.41 45 VAL D O 1
ATOM 1540 N N . ALA D 2 48 ? -12.473 26.589 7.186 1.00 54.16 46 ALA D N 1
ATOM 1541 C CA . ALA D 2 48 ? -13.237 25.726 8.078 1.00 55.47 46 ALA D CA 1
ATOM 1542 C C . ALA D 2 48 ? -12.526 24.390 8.287 1.00 60.40 46 ALA D C 1
ATOM 1543 O O . ALA D 2 48 ? -11.643 24.264 9.142 1.00 63.98 46 ALA D O 1
ATOM 1545 N N . SER E 1 2 ? 9.291 11.359 -61.936 1.00 53.52 0 SER E N 1
ATOM 1546 C CA . SER E 1 2 ? 10.316 11.202 -60.910 1.00 45.81 0 SER E CA 1
ATOM 1547 C C . SER E 1 2 ? 9.734 10.608 -59.634 1.00 40.96 0 SER E C 1
ATOM 1548 O O . SER E 1 2 ? 9.978 11.115 -58.543 1.00 43.64 0 SER E O 1
ATOM 1551 N N . ASN E 1 3 ? 8.966 9.530 -59.775 1.00 39.74 1 ASN E N 1
ATOM 1552 C CA . ASN E 1 3 ? 8.359 8.843 -58.627 1.00 41.47 1 ASN E CA 1
ATOM 1553 C C . ASN E 1 3 ? 9.380 8.531 -57.534 1.00 41.02 1 ASN E C 1
ATOM 1554 O O . ASN E 1 3 ? 9.090 8.608 -56.334 1.00 38.97 1 ASN E O 1
ATOM 1559 N N . LEU E 1 4 ? 10.576 8.163 -57.971 1.00 40.65 2 LEU E N 1
ATOM 1560 C CA . LEU E 1 4 ? 11.694 7.945 -57.076 1.00 41.52 2 LEU E CA 1
ATOM 1561 C C . LEU E 1 4 ? 12.653 9.134 -57.150 1.00 45.40 2 LEU E C 1
ATOM 1562 O O . LEU E 1 4 ? 13.790 9.027 -57.606 1.00 50.18 2 LEU E O 1
ATOM 1567 N N . VAL E 1 5 ? 12.140 10.285 -56.739 1.00 44.63 3 VAL E N 1
ATOM 1568 C CA . VAL E 1 5 ? 12.938 11.425 -56.316 1.00 39.20 3 VAL E CA 1
ATOM 1569 C C . VAL E 1 5 ? 11.994 12.134 -55.379 1.00 38.90 3 VAL E C 1
ATOM 1570 O O . VAL E 1 5 ? 12.377 12.615 -54.317 1.00 39.99 3 VAL E O 1
ATOM 1574 N N . ALA E 1 6 ? 10.732 12.167 -55.788 1.00 39.85 4 ALA E N 1
ATOM 1575 C CA . ALA E 1 6 ? 9.664 12.652 -54.939 1.00 36.77 4 ALA E CA 1
ATOM 1576 C C . ALA E 1 6 ? 9.672 11.879 -53.618 1.00 37.62 4 ALA E C 1
ATOM 1577 O O . ALA E 1 6 ? 9.476 12.454 -52.556 1.00 36.92 4 ALA E O 1
ATOM 1579 N N . GLN E 1 7 ? 9.913 10.573 -53.691 1.00 38.60 5 GLN E N 1
ATOM 1580 C CA . GLN E 1 7 ? 9.969 9.736 -52.495 1.00 36.11 5 GLN E CA 1
ATOM 1581 C C . GLN E 1 7 ? 11.235 10.015 -51.689 1.00 37.05 5 GLN E C 1
ATOM 1582 O O . GLN E 1 7 ? 11.194 10.081 -50.463 1.00 37.06 5 GLN E O 1
ATOM 1588 N N . LEU E 1 8 ? 12.352 10.180 -52.394 1.00 39.87 6 LEU E N 1
ATOM 1589 C CA . LEU E 1 8 ? 13.622 10.589 -51.795 1.00 37.13 6 LEU E CA 1
ATOM 1590 C C . LEU E 1 8 ? 13.513 11.948 -51.109 1.00 33.87 6 LEU E C 1
ATOM 1591 O O . LEU E 1 8 ? 14.084 12.161 -50.048 1.00 34.62 6 LEU E O 1
ATOM 1596 N N . GLU E 1 9 ? 12.774 12.864 -51.722 1.00 35.35 7 GLU E N 1
ATOM 1597 C CA . GLU E 1 9 ? 12.593 14.199 -51.165 1.00 34.71 7 GLU E CA 1
ATOM 1598 C C . GLU E 1 9 ? 11.631 14.220 -49.983 1.00 39.14 7 GLU E C 1
ATOM 1599 O O . GLU E 1 9 ? 11.801 15.008 -49.053 1.00 39.55 7 GLU E O 1
ATOM 1605 N N . ASN E 1 10 ? 10.615 13.365 -50.023 1.00 39.81 8 ASN E N 1
ATOM 1606 C CA . ASN E 1 10 ? 9.635 13.308 -48.944 1.00 37.93 8 ASN E CA 1
ATOM 1607 C C . ASN E 1 10 ? 10.248 12.750 -47.670 1.00 38.55 8 ASN E C 1
ATOM 1608 O O . ASN E 1 10 ? 9.847 13.116 -46.562 1.00 36.95 8 ASN E O 1
ATOM 1613 N N . GLU E 1 11 ? 11.220 11.858 -47.841 1.00 35.98 9 GLU E N 1
ATOM 1614 C CA . GLU E 1 11 ? 11.847 11.185 -46.721 1.00 31.45 9 GLU E CA 1
ATOM 1615 C C . GLU E 1 11 ? 12.824 12.104 -46.006 1.00 34.41 9 GLU E C 1
ATOM 1616 O O . GLU E 1 11 ? 12.865 12.142 -44.782 1.00 34.83 9 GLU E O 1
ATOM 1622 N N . VAL E 1 12 ? 13.621 12.839 -46.771 1.00 33.64 10 VAL E N 1
ATOM 1623 C CA . VAL E 1 12 ? 14.490 13.853 -46.190 1.00 34.63 10 VAL E CA 1
ATOM 1624 C C . VAL E 1 12 ? 13.636 14.827 -45.369 1.00 37.16 10 VAL E C 1
ATOM 1625 O O . VAL E 1 12 ? 13.928 15.089 -44.205 1.00 35.33 10 VAL E O 1
ATOM 1629 N N . ALA E 1 13 ? 12.569 15.336 -45.976 1.00 36.18 11 ALA E N 1
ATOM 1630 C CA . ALA E 1 13 ? 11.618 16.205 -45.289 1.00 34.64 11 ALA E CA 1
ATOM 1631 C C . ALA E 1 13 ? 11.150 15.624 -43.951 1.00 36.92 11 ALA E C 1
ATOM 1632 O O . ALA E 1 13 ? 11.179 16.304 -42.923 1.00 38.18 11 ALA E O 1
ATOM 1634 N N . SER E 1 14 ? 10.713 14.368 -43.971 1.00 36.13 12 SER E N 1
ATOM 1635 C CA . SER E 1 14 ? 10.165 13.720 -42.779 1.00 35.01 12 SER E CA 1
ATOM 1636 C C . SER E 1 14 ? 11.214 13.565 -41.676 1.00 34.83 12 SER E C 1
ATOM 1637 O O . SER E 1 14 ? 10.975 13.921 -40.524 1.00 33.18 12 SER E O 1
ATOM 1640 N N . LEU E 1 15 ? 12.371 13.021 -42.035 1.00 31.83 13 LEU E N 1
ATOM 1641 C CA . LEU E 1 15 ? 13.452 12.868 -41.081 1.00 31.19 13 LEU E CA 1
ATOM 1642 C C . LEU E 1 15 ? 13.856 14.236 -40.522 1.00 33.75 13 LEU E C 1
ATOM 1643 O O . LEU E 1 15 ? 14.257 14.343 -39.368 1.00 34.49 13 LEU E O 1
ATOM 1648 N N . GLU E 1 16 ? 13.723 15.281 -41.337 1.00 38.69 14 GLU E N 1
ATOM 1649 C CA . GLU E 1 16 ? 13.997 16.652 -40.891 1.00 38.43 14 GLU E CA 1
ATOM 1650 C C . GLU E 1 16 ? 13.171 17.013 -39.655 1.00 34.46 14 GLU E C 1
ATOM 1651 O O . GLU E 1 16 ? 13.719 17.307 -38.593 1.00 30.90 14 GLU E O 1
ATOM 1657 N N . ASN E 1 17 ? 11.849 17.004 -39.820 1.00 38.24 15 ASN E N 1
ATOM 1658 C CA . ASN E 1 17 ? 10.904 17.309 -38.743 1.00 37.80 15 ASN E CA 1
ATOM 1659 C C . ASN E 1 17 ? 10.972 16.321 -37.586 1.00 35.70 15 ASN E C 1
ATOM 1660 O O . ASN E 1 17 ? 10.899 16.712 -36.421 1.00 35.70 15 ASN E O 1
ATOM 1665 N N . GLU E 1 18 ? 11.094 15.038 -37.919 1.00 36.37 16 GLU E N 1
ATOM 1666 C CA . GLU E 1 18 ? 11.192 13.981 -36.915 1.00 36.53 16 GLU E CA 1
ATOM 1667 C C . GLU E 1 18 ? 12.398 14.193 -35.997 1.00 34.51 16 GLU E C 1
ATOM 1668 O O . GLU E 1 18 ? 12.297 14.090 -34.771 1.00 31.21 16 GLU E O 1
ATOM 1674 N N . ASN E 1 19 ? 13.535 14.509 -36.608 1.00 34.43 17 ASN E N 1
ATOM 1675 C CA . ASN E 1 19 ? 14.766 14.750 -35.871 1.00 33.30 17 ASN E CA 1
ATOM 1676 C C . ASN E 1 19 ? 14.768 16.083 -35.133 1.00 28.00 17 ASN E C 1
ATOM 1677 O O . ASN E 1 19 ? 15.191 16.150 -33.992 1.00 28.07 17 ASN E O 1
ATOM 1682 N N . GLU E 1 20 ? 14.308 17.139 -35.796 1.00 32.33 18 GLU E N 1
ATOM 1683 C CA . GLU E 1 20 ? 14.298 18.474 -35.208 1.00 31.30 18 GLU E CA 1
ATOM 1684 C C . GLU E 1 20 ? 13.368 18.500 -34.013 1.00 34.09 18 GLU E C 1
ATOM 1685 O O . GLU E 1 20 ? 13.637 19.182 -33.029 1.00 36.81 18 GLU E O 1
ATOM 1691 N N . THR E 1 21 ? 12.270 17.756 -34.106 1.00 34.50 19 THR E N 1
ATOM 1692 C CA . THR E 1 21 ? 11.356 17.586 -32.977 1.00 36.44 19 THR E CA 1
ATOM 1693 C C . THR E 1 21 ? 12.059 16.916 -31.787 1.00 32.55 19 THR E C 1
ATOM 1694 O O . THR E 1 21 ? 12.129 17.484 -30.700 1.00 30.11 19 THR E O 1
ATOM 1698 N N . LEU E 1 22 ? 12.586 15.715 -32.015 1.00 31.86 20 LEU E N 1
ATOM 1699 C CA . LEU E 1 22 ? 13.311 14.954 -30.997 1.00 33.05 20 LEU E CA 1
ATOM 1700 C C . LEU E 1 22 ? 14.514 15.706 -30.433 1.00 30.41 20 LEU E C 1
ATOM 1701 O O . LEU E 1 22 ? 14.877 15.526 -29.274 1.00 29.38 20 LEU E O 1
ATOM 1706 N N . LYS E 1 23 ? 15.129 16.546 -31.256 1.00 32.27 21 LYS E N 1
ATOM 1707 C CA . LYS E 1 23 ? 16.298 17.305 -30.842 1.00 27.32 21 LYS E CA 1
ATOM 1708 C C . LYS E 1 23 ? 15.897 18.429 -29.898 1.00 29.60 21 LYS E C 1
ATOM 1709 O O . LYS E 1 23 ? 16.666 18.825 -29.028 1.00 28.09 21 LYS E O 1
ATOM 1715 N N . LYS E 1 24 ? 14.685 18.938 -30.078 1.00 31.77 22 LYS E N 1
ATOM 1716 C CA . LYS E 1 24 ? 14.176 20.017 -29.241 1.00 32.46 22 LYS E CA 1
ATOM 1717 C C . LYS E 1 24 ? 13.724 19.466 -27.899 1.00 33.14 22 LYS E C 1
ATOM 1718 O O . LYS E 1 24 ? 13.840 20.134 -26.868 1.00 28.88 22 LYS E O 1
ATOM 1724 N N . LYS E 1 25 ? 13.205 18.240 -27.934 1.00 30.93 23 LYS E N 1
ATOM 1725 C CA . LYS E 1 25 ? 12.793 17.524 -26.738 1.00 31.51 23 LYS E CA 1
ATOM 1726 C C . LYS E 1 25 ? 14.018 17.069 -25.941 1.00 30.42 23 LYS E C 1
ATOM 1727 O O . LYS E 1 25 ? 14.016 17.097 -24.705 1.00 29.92 23 LYS E O 1
ATOM 1733 N N . ASN E 1 26 ? 15.066 16.657 -26.654 1.00 29.05 24 ASN E N 1
ATOM 1734 C CA . ASN E 1 26 ? 16.321 16.288 -26.005 1.00 29.20 24 ASN E CA 1
ATOM 1735 C C . ASN E 1 26 ? 16.932 17.498 -25.314 1.00 29.35 24 ASN E C 1
ATOM 1736 O O . ASN E 1 26 ? 17.301 17.438 -24.138 1.00 32.25 24 ASN E O 1
ATOM 1741 N N . LEU E 1 27 ? 17.022 18.602 -26.045 1.00 27.46 25 LEU E N 1
ATOM 1742 C CA . LEU E 1 27 ? 17.606 19.826 -25.513 1.00 30.10 25 LEU E CA 1
ATOM 1743 C C . LEU E 1 27 ? 16.889 20.297 -24.240 1.00 32.64 25 LEU E C 1
ATOM 1744 O O . LEU E 1 27 ? 17.495 20.935 -23.374 1.00 32.11 25 LEU E O 1
ATOM 1749 N N . HIS E 1 28 ? 15.606 19.965 -24.121 1.00 32.48 26 HIS E N 1
ATOM 1750 C CA . HIS E 1 28 ? 14.842 20.311 -22.926 1.00 31.69 26 HIS E CA 1
ATOM 1751 C C . HIS E 1 28 ? 15.193 19.414 -21.741 1.00 33.52 26 HIS E C 1
ATOM 1752 O O . HIS E 1 28 ? 15.236 19.879 -20.598 1.00 29.75 26 HIS E O 1
ATOM 1759 N N . LYS E 1 29 ? 15.439 18.131 -22.006 1.00 31.85 27 LYS E N 1
ATOM 1760 C CA . LYS E 1 29 ? 15.876 17.225 -20.946 1.00 28.06 27 LYS E CA 1
ATOM 1761 C C . LYS E 1 29 ? 17.196 17.691 -20.360 1.00 30.44 27 LYS E C 1
ATOM 1762 O O . LYS E 1 29 ? 17.419 17.576 -19.157 1.00 32.42 27 LYS E O 1
ATOM 1768 N N . LYS E 1 30 ? 18.067 18.229 -21.209 1.00 28.51 28 LYS E N 1
ATOM 1769 C CA . LYS E 1 30 ? 19.309 18.830 -20.729 1.00 29.81 28 LYS E CA 1
ATOM 1770 C C . LYS E 1 30 ? 19.035 20.014 -19.783 1.00 30.28 28 LYS E C 1
ATOM 1771 O O . LYS E 1 30 ? 19.651 20.136 -18.718 1.00 29.41 28 LYS E O 1
ATOM 1777 N N . ASP E 1 31 ? 18.093 20.868 -20.165 1.00 31.60 29 ASP E N 1
ATOM 1778 C CA . ASP E 1 31 ? 17.611 21.930 -19.283 1.00 33.36 29 ASP E CA 1
ATOM 1779 C C . ASP E 1 31 ? 17.113 21.407 -17.921 1.00 33.12 29 ASP E C 1
ATOM 1780 O O . ASP E 1 31 ? 17.461 21.952 -16.872 1.00 28.95 29 ASP E O 1
ATOM 1785 N N . LEU E 1 32 ? 16.291 20.359 -17.948 1.00 33.06 30 LEU E N 1
ATOM 1786 C CA . LEU E 1 32 ? 15.774 19.732 -16.727 1.00 32.10 30 LEU E CA 1
ATOM 1787 C C . LEU E 1 32 ? 16.890 19.197 -15.826 1.00 29.04 30 LEU E C 1
ATOM 1788 O O . LEU E 1 32 ? 16.890 19.440 -14.616 1.00 29.47 30 LEU E O 1
ATOM 1793 N N . ILE E 1 33 ? 17.836 18.474 -16.421 1.00 26.03 31 ILE E N 1
ATOM 1794 C CA . ILE E 1 33 ? 18.993 17.968 -15.685 1.00 26.32 31 ILE E CA 1
ATOM 1795 C C . ILE E 1 33 ? 19.766 19.106 -15.015 1.00 27.05 31 ILE E C 1
ATOM 1796 O O . ILE E 1 33 ? 20.210 18.979 -13.872 1.00 26.99 31 ILE E O 1
ATOM 1801 N N . ALA E 1 34 ? 19.901 20.220 -15.727 1.00 25.86 32 ALA E N 1
ATOM 1802 C CA . ALA E 1 34 ? 20.601 21.389 -15.216 1.00 27.97 32 ALA E CA 1
ATOM 1803 C C . ALA E 1 34 ? 19.962 21.950 -13.943 1.00 28.29 32 ALA E C 1
ATOM 1804 O O . ALA E 1 34 ? 20.666 22.282 -12.985 1.00 27.23 32 ALA E O 1
ATOM 1806 N N . TYR E 1 35 ? 18.635 22.059 -13.933 1.00 28.51 33 TYR E N 1
ATOM 1807 C CA . TYR E 1 35 ? 17.929 22.602 -12.770 1.00 29.67 33 TYR E CA 1
ATOM 1808 C C . TYR E 1 35 ? 17.747 21.549 -11.674 1.00 30.07 33 TYR E C 1
ATOM 1809 O O . TYR E 1 35 ? 17.610 21.881 -10.489 1.00 25.92 33 TYR E O 1
ATOM 1818 N N . LEU E 1 36 ? 17.752 20.281 -12.080 1.00 28.39 34 LEU E N 1
ATOM 1819 C CA . LEU E 1 36 ? 17.805 19.174 -11.132 1.00 29.75 34 LEU E CA 1
ATOM 1820 C C . LEU E 1 36 ? 19.121 19.207 -10.358 1.00 29.75 34 LEU E C 1
ATOM 1821 O O . LEU E 1 36 ? 19.157 18.965 -9.142 1.00 27.48 34 LEU E O 1
ATOM 1826 N N . GLU E 1 37 ? 20.198 19.517 -11.076 1.00 28.97 35 GLU E N 1
ATOM 1827 C CA . GLU E 1 37 ? 21.520 19.638 -10.471 1.00 31.55 35 GLU E CA 1
ATOM 1828 C C . GLU E 1 37 ? 21.584 20.839 -9.539 1.00 27.69 35 GLU E C 1
ATOM 1829 O O . GLU E 1 37 ? 22.307 20.818 -8.541 1.00 27.26 35 GLU E O 1
ATOM 1835 N N . LYS E 1 38 ? 20.821 21.879 -9.871 1.00 26.85 36 LYS E N 1
ATOM 1836 C CA . LYS E 1 38 ? 20.722 23.062 -9.028 1.00 28.24 36 LYS E CA 1
ATOM 1837 C C . LYS E 1 38 ? 20.027 22.701 -7.713 1.00 29.64 36 LYS E C 1
ATOM 1838 O O . LYS E 1 38 ? 20.532 22.977 -6.615 1.00 26.39 36 LYS E O 1
ATOM 1844 N N . GLU E 1 39 ? 18.867 22.066 -7.840 1.00 28.40 37 GLU E N 1
ATOM 1845 C CA . GLU E 1 39 ? 18.075 21.655 -6.692 1.00 29.47 37 GLU E CA 1
ATOM 1846 C C . GLU E 1 39 ? 18.883 20.792 -5.724 1.00 30.27 37 GLU E C 1
ATOM 1847 O O . GLU E 1 39 ? 18.767 20.937 -4.505 1.00 28.01 37 GLU E O 1
ATOM 1853 N N . ILE E 1 40 ? 19.692 19.893 -6.286 1.00 29.58 38 ILE E N 1
ATOM 1854 C CA . ILE E 1 40 ? 20.534 18.979 -5.515 1.00 26.84 38 ILE E CA 1
ATOM 1855 C C . ILE E 1 40 ? 21.594 19.749 -4.743 1.00 26.79 38 ILE E C 1
ATOM 1856 O O . ILE E 1 40 ? 21.878 19.447 -3.581 1.00 26.29 38 ILE E O 1
ATOM 1861 N N . ALA E 1 41 ? 22.165 20.754 -5.404 1.00 28.87 39 ALA E N 1
ATOM 1862 C CA . ALA E 1 41 ? 23.182 21.608 -4.798 1.00 30.89 39 ALA E CA 1
ATOM 1863 C C . ALA E 1 41 ? 22.582 22.376 -3.628 1.00 31.27 39 ALA E C 1
ATOM 1864 O O . ALA E 1 41 ? 23.263 22.663 -2.644 1.00 29.30 39 ALA E O 1
ATOM 1866 N N . ASN E 1 42 ? 21.293 22.691 -3.755 1.00 30.61 40 ASN E N 1
ATOM 1867 C CA . ASN E 1 42 ? 20.540 23.438 -2.754 1.00 30.90 40 ASN E CA 1
ATOM 1868 C C . ASN E 1 42 ? 20.315 22.642 -1.477 1.00 31.08 40 ASN E C 1
ATOM 1869 O O . ASN E 1 42 ? 20.590 23.126 -0.382 1.00 32.82 40 ASN E O 1
ATOM 1874 N N . LEU E 1 43 ? 19.805 21.423 -1.625 1.00 29.34 41 LEU E N 1
ATOM 1875 C CA . LEU E 1 43 ? 19.519 20.563 -0.483 1.00 30.78 41 LEU E CA 1
ATOM 1876 C C . LEU E 1 43 ? 20.790 20.198 0.272 1.00 30.52 41 LEU E C 1
ATOM 1877 O O . LEU E 1 43 ? 20.821 20.257 1.497 1.00 30.62 41 LEU E O 1
ATOM 1882 N N . ARG E 1 44 ? 21.831 19.826 -0.473 1.00 32.73 42 ARG E N 1
ATOM 1883 C CA . ARG E 1 44 ? 23.119 19.412 0.096 1.00 34.47 42 ARG E CA 1
ATOM 1884 C C . ARG E 1 44 ? 23.688 20.493 0.997 1.00 32.11 42 ARG E C 1
ATOM 1885 O O . ARG E 1 44 ? 24.368 20.215 1.979 1.00 33.42 42 ARG E O 1
ATOM 1893 N N . LYS E 1 45 ? 23.406 21.733 0.628 1.00 33.49 43 LYS E N 1
ATOM 1894 C CA . LYS E 1 45 ? 23.882 22.902 1.342 1.00 36.04 43 LYS E CA 1
ATOM 1895 C C . LYS E 1 45 ? 23.177 22.981 2.696 1.00 35.55 43 LYS E C 1
ATOM 1896 O O . LYS E 1 45 ? 23.774 23.376 3.698 1.00 35.09 43 LYS E O 1
ATOM 1902 N N . LYS E 1 46 ? 21.908 22.577 2.701 1.00 33.46 44 LYS E N 1
ATOM 1903 C CA . LYS E 1 46 ? 21.035 22.629 3.869 1.00 32.22 44 LYS E CA 1
ATOM 1904 C C . LYS E 1 46 ? 21.417 21.622 4.957 1.00 37.34 44 LYS E C 1
ATOM 1905 O O . LYS E 1 46 ? 20.790 21.575 6.025 1.00 37.87 44 LYS E O 1
ATOM 1911 N N . ILE E 1 47 ? 22.438 20.814 4.689 1.00 37.91 45 ILE E N 1
ATOM 1912 C CA . ILE E 1 47 ? 22.825 19.758 5.622 1.00 34.69 45 ILE E CA 1
ATOM 1913 C C . ILE E 1 47 ? 24.344 19.537 5.736 1.00 35.34 45 ILE E C 1
ATOM 1914 O O . ILE E 1 47 ? 24.790 18.572 6.354 1.00 35.05 45 ILE E O 1
ATOM 1919 N N . GLU E 1 48 ? 25.135 20.431 5.151 1.00 34.31 46 GLU E N 1
ATOM 1920 C CA . GLU E 1 48 ? 26.588 20.315 5.231 1.00 36.64 46 GLU E CA 1
ATOM 1921 C C . GLU E 1 48 ? 27.069 20.344 6.678 1.00 35.46 46 GLU E C 1
ATOM 1922 O O . GLU E 1 48 ? 27.591 21.354 7.147 1.00 39.48 46 GLU E O 1
ATOM 1928 N N . SER F 2 2 ? 22.624 9.813 -60.919 1.00 53.62 0 SER F N 1
ATOM 1929 C CA . SER F 2 2 ? 22.508 9.839 -59.463 1.00 47.61 0 SER F CA 1
ATOM 1930 C C . SER F 2 2 ? 22.900 11.193 -58.888 1.00 46.57 0 SER F C 1
ATOM 1931 O O . SER F 2 2 ? 22.619 11.475 -57.730 1.00 47.46 0 SER F O 1
ATOM 1934 N N . ALA F 2 3 ? 23.557 12.025 -59.692 1.00 45.04 1 ALA F N 1
ATOM 1935 C CA . ALA F 2 3 ? 24.064 13.309 -59.205 1.00 43.22 1 ALA F CA 1
ATOM 1936 C C . ALA F 2 3 ? 23.239 13.837 -58.028 1.00 47.66 1 ALA F C 1
ATOM 1937 O O . ALA F 2 3 ? 23.769 14.096 -56.944 1.00 46.34 1 ALA F O 1
ATOM 1939 N N . ARG F 2 4 ? 21.935 13.980 -58.244 1.00 47.15 2 ARG F N 1
ATOM 1940 C CA . ARG F 2 4 ? 21.045 14.523 -57.229 1.00 40.33 2 ARG F CA 1
ATOM 1941 C C . ARG F 2 4 ? 20.506 13.432 -56.325 1.00 40.37 2 ARG F C 1
ATOM 1942 O O . ARG F 2 4 ? 20.321 13.642 -55.128 1.00 39.59 2 ARG F O 1
ATOM 1950 N N . ASN F 2 5 ? 20.247 12.265 -56.900 1.00 41.46 3 ASN F N 1
ATOM 1951 C CA . ASN F 2 5 ? 19.731 11.147 -56.117 1.00 42.80 3 ASN F CA 1
ATOM 1952 C C . ASN F 2 5 ? 20.757 10.588 -55.135 1.00 39.04 3 ASN F C 1
ATOM 1953 O O . ASN F 2 5 ? 20.423 10.292 -53.994 1.00 35.58 3 ASN F O 1
ATOM 1958 N N . ALA F 2 6 ? 22.000 10.444 -55.591 1.00 41.69 4 ALA F N 1
ATOM 1959 C CA . ALA F 2 6 ? 23.091 9.977 -54.745 1.00 36.21 4 ALA F CA 1
ATOM 1960 C C . ALA F 2 6 ? 23.287 10.969 -53.620 1.00 33.44 4 ALA F C 1
ATOM 1961 O O . ALA F 2 6 ? 23.646 10.596 -52.515 1.00 33.14 4 ALA F O 1
ATOM 1963 N N . TYR F 2 7 ? 23.057 12.241 -53.911 1.00 32.78 5 TYR F N 1
ATOM 1964 C CA . TYR F 2 7 ? 23.099 13.254 -52.874 1.00 35.10 5 TYR F CA 1
ATOM 1965 C C . TYR F 2 7 ? 21.933 13.052 -51.899 1.00 37.93 5 TYR F C 1
ATOM 1966 O O . TYR F 2 7 ? 22.089 13.223 -50.686 1.00 31.40 5 TYR F O 1
ATOM 1975 N N . LEU F 2 8 ? 20.770 12.679 -52.437 1.00 39.06 6 LEU F N 1
ATOM 1976 C CA . LEU F 2 8 ? 19.574 12.460 -51.625 1.00 36.39 6 LEU F CA 1
ATOM 1977 C C . LEU F 2 8 ? 19.682 11.167 -50.816 1.00 34.16 6 LEU F C 1
ATOM 1978 O O . LEU F 2 8 ? 19.396 11.151 -49.622 1.00 31.61 6 LEU F O 1
ATOM 1983 N N . ARG F 2 9 ? 20.098 10.089 -51.472 1.00 33.58 7 ARG F N 1
ATOM 1984 C CA . ARG F 2 9 ? 20.269 8.802 -50.807 1.00 32.84 7 ARG F CA 1
ATOM 1985 C C . ARG F 2 9 ? 21.310 8.865 -49.685 1.00 32.97 7 ARG F C 1
ATOM 1986 O O . ARG F 2 9 ? 21.099 8.315 -48.608 1.00 28.44 7 ARG F O 1
ATOM 1994 N N . LYS F 2 10 ? 22.439 9.521 -49.940 1.00 32.28 8 LYS F N 1
ATOM 1995 C CA . LYS F 2 10 ? 23.467 9.669 -48.913 1.00 32.76 8 LYS F CA 1
ATOM 1996 C C . LYS F 2 10 ? 22.969 10.539 -47.748 1.00 31.38 8 LYS F C 1
ATOM 1997 O O . LYS F 2 10 ? 23.297 10.278 -46.586 1.00 30.76 8 LYS F O 1
ATOM 2003 N N . LYS F 2 11 ? 22.173 11.563 -48.049 1.00 29.16 9 LYS F N 1
ATOM 2004 C CA . LYS F 2 11 ? 21.698 12.457 -46.996 1.00 30.42 9 LYS F CA 1
ATOM 2005 C C . LYS F 2 11 ? 20.704 11.747 -46.083 1.00 30.69 9 LYS F C 1
ATOM 2006 O O . LYS F 2 11 ? 20.852 11.739 -44.864 1.00 30.55 9 LYS F O 1
ATOM 2012 N N . ILE F 2 12 ? 19.682 11.165 -46.690 1.00 29.99 10 ILE F N 1
ATOM 2013 C CA . ILE F 2 12 ? 18.721 10.342 -45.981 1.00 30.42 10 ILE F CA 1
ATOM 2014 C C . ILE F 2 12 ? 19.445 9.386 -45.023 1.00 31.52 10 ILE F C 1
ATOM 2015 O O . ILE F 2 12 ? 19.020 9.207 -43.883 1.00 33.03 10 ILE F O 1
ATOM 2020 N N . ALA F 2 13 ? 20.554 8.804 -45.476 1.00 28.89 11 ALA F N 1
ATOM 2021 C CA . ALA F 2 13 ? 21.339 7.884 -44.651 1.00 30.45 11 ALA F CA 1
ATOM 2022 C C . ALA F 2 13 ? 21.968 8.557 -43.426 1.00 33.10 11 ALA F C 1
ATOM 2023 O O . ALA F 2 13 ? 21.955 7.991 -42.329 1.00 32.06 11 ALA F O 1
ATOM 2025 N N . ARG F 2 14 ? 22.526 9.753 -43.624 1.00 32.25 12 ARG F N 1
ATOM 2026 C CA . ARG F 2 14 ? 23.108 10.546 -42.539 1.00 30.32 12 ARG F CA 1
ATOM 2027 C C . ARG F 2 14 ? 22.026 10.997 -41.569 1.00 28.44 12 ARG F C 1
ATOM 2028 O O . ARG F 2 14 ? 22.240 11.048 -40.363 1.00 29.81 12 ARG F O 1
ATOM 2036 N N . LEU F 2 15 ? 20.867 11.344 -42.119 1.00 32.55 13 LEU F N 1
ATOM 2037 C CA . LEU F 2 15 ? 19.704 11.740 -41.334 1.00 31.84 13 LEU F CA 1
ATOM 2038 C C . LEU F 2 15 ? 19.199 10.592 -40.459 1.00 30.75 13 LEU F C 1
ATOM 2039 O O . LEU F 2 15 ? 18.738 10.809 -39.340 1.00 29.43 13 LEU F O 1
ATOM 2044 N N . LYS F 2 16 ? 19.280 9.373 -40.987 1.00 32.88 14 LYS F N 1
ATOM 2045 C CA . LYS F 2 16 ? 18.844 8.177 -40.269 1.00 33.69 14 LYS F CA 1
ATOM 2046 C C . LYS F 2 16 ? 19.803 7.820 -39.137 1.00 30.98 14 LYS F C 1
ATOM 2047 O O . LYS F 2 16 ? 19.374 7.502 -38.028 1.00 28.61 14 LYS F O 1
ATOM 2053 N N . LYS F 2 17 ? 21.100 7.884 -39.426 1.00 30.49 15 LYS F N 1
ATOM 2054 C CA . LYS F 2 17 ? 22.125 7.664 -38.413 1.00 32.30 15 LYS F CA 1
ATOM 2055 C C . LYS F 2 17 ? 21.968 8.681 -37.275 1.00 33.31 15 LYS F C 1
ATOM 2056 O O . LYS F 2 17 ? 22.159 8.351 -36.100 1.00 32.17 15 LYS F O 1
ATOM 2062 N N . ASP F 2 18 ? 21.625 9.916 -37.643 1.00 32.80 16 ASP F N 1
ATOM 2063 C CA . ASP F 2 18 ? 21.293 10.969 -36.684 1.00 30.08 16 ASP F CA 1
ATOM 2064 C C . ASP F 2 18 ? 20.081 10.582 -35.836 1.00 30.37 16 ASP F C 1
ATOM 2065 O O . ASP F 2 18 ? 20.117 10.686 -34.610 1.00 30.71 16 ASP F O 1
ATOM 2070 N N . ASN F 2 19 ? 19.012 10.142 -36.498 1.00 31.30 17 ASN F N 1
ATOM 2071 C CA . ASN F 2 19 ? 17.795 9.714 -35.816 1.00 31.90 17 ASN F CA 1
ATOM 2072 C C . ASN F 2 19 ? 18.123 8.692 -34.738 1.00 32.09 17 ASN F C 1
ATOM 2073 O O . ASN F 2 19 ? 17.573 8.736 -33.629 1.00 31.10 17 ASN F O 1
ATOM 2078 N N . LEU F 2 20 ? 19.032 7.780 -35.072 1.00 30.81 18 LEU F N 1
ATOM 2079 C CA . LEU F 2 20 ? 19.455 6.740 -34.143 1.00 31.61 18 LEU F CA 1
ATOM 2080 C C . LEU F 2 20 ? 20.154 7.360 -32.943 1.00 33.19 18 LEU F C 1
ATOM 2081 O O . LEU F 2 20 ? 19.894 6.981 -31.797 1.00 33.03 18 LEU F O 1
ATOM 2086 N N . GLN F 2 21 ? 21.034 8.319 -33.220 1.00 32.50 19 GLN F N 1
ATOM 2087 C CA . GLN F 2 21 ? 21.778 9.027 -32.178 1.00 34.28 19 GLN F CA 1
ATOM 2088 C C . GLN F 2 21 ? 20.855 9.749 -31.194 1.00 30.76 19 GLN F C 1
ATOM 2089 O O . GLN F 2 21 ? 20.997 9.599 -29.982 1.00 29.82 19 GLN F O 1
ATOM 2095 N N . LEU F 2 22 ? 19.916 10.533 -31.714 1.00 28.65 20 LEU F N 1
ATOM 2096 C CA . LEU F 2 22 ? 18.998 11.267 -30.850 1.00 29.44 20 LEU F CA 1
ATOM 2097 C C . LEU F 2 22 ? 18.185 10.340 -29.952 1.00 29.65 20 LEU F C 1
ATOM 2098 O O . LEU F 2 22 ? 17.962 10.639 -28.778 1.00 31.07 20 LEU F O 1
ATOM 2103 N N . GLU F 2 23 ? 17.748 9.214 -30.501 1.00 30.88 21 GLU F N 1
ATOM 2104 C CA . GLU F 2 23 ? 16.997 8.246 -29.714 1.00 34.39 21 GLU F CA 1
ATOM 2105 C C . GLU F 2 23 ? 17.871 7.611 -28.632 1.00 32.70 21 GLU F C 1
ATOM 2106 O O . GLU F 2 23 ? 17.398 7.330 -27.530 1.00 29.93 21 GLU F O 1
ATOM 2112 N N . ARG F 2 24 ? 19.142 7.384 -28.968 1.00 33.49 22 ARG F N 1
ATOM 2113 C CA . ARG F 2 24 ? 20.139 6.895 -28.021 1.00 25.90 22 ARG F CA 1
ATOM 2114 C C . ARG F 2 24 ? 20.317 7.944 -26.934 1.00 30.11 22 ARG F C 1
ATOM 2115 O O . ARG F 2 24 ? 20.337 7.636 -25.739 1.00 31.14 22 ARG F O 1
ATOM 2123 N N . ASP F 2 25 ? 20.442 9.193 -27.365 1.00 30.10 23 ASP F N 1
ATOM 2124 C CA . ASP F 2 25 ? 20.592 10.312 -26.452 1.00 31.35 23 ASP F CA 1
ATOM 2125 C C . ASP F 2 25 ? 19.368 10.442 -25.546 1.00 31.25 23 ASP F C 1
ATOM 2126 O O . ASP F 2 25 ? 19.491 10.685 -24.344 1.00 27.42 23 ASP F O 1
ATOM 2131 N N . GLU F 2 26 ? 18.189 10.272 -26.131 1.00 28.37 24 GLU F N 1
ATOM 2132 C CA . GLU F 2 26 ? 16.941 10.361 -25.383 1.00 29.88 24 GLU F CA 1
ATOM 2133 C C . GLU F 2 26 ? 16.867 9.365 -24.219 1.00 30.90 24 GLU F C 1
ATOM 2134 O O . GLU F 2 26 ? 16.325 9.677 -23.153 1.00 30.11 24 GLU F O 1
ATOM 2140 N N . GLN F 2 27 ? 17.410 8.168 -24.420 1.00 27.84 25 GLN F N 1
ATOM 2141 C CA . GLN F 2 27 ? 17.316 7.115 -23.410 1.00 30.40 25 GLN F CA 1
ATOM 2142 C C . GLN F 2 27 ? 18.350 7.266 -22.293 1.00 28.84 25 GLN F C 1
ATOM 2143 O O . GLN F 2 27 ? 18.122 6.828 -21.169 1.00 29.07 25 GLN F O 1
ATOM 2149 N N . ASN F 2 28 ? 19.482 7.888 -22.604 1.00 28.30 26 ASN F N 1
ATOM 2150 C CA . ASN F 2 28 ? 20.477 8.208 -21.586 1.00 27.93 26 ASN F CA 1
ATOM 2151 C C . ASN F 2 28 ? 20.088 9.436 -20.763 1.00 29.90 26 ASN F C 1
ATOM 2152 O O . ASN F 2 28 ? 20.380 9.512 -19.565 1.00 28.34 26 ASN F O 1
ATOM 2157 N N . LEU F 2 29 ? 19.431 10.395 -21.412 1.00 27.20 27 LEU F N 1
ATOM 2158 C CA . LEU F 2 29 ? 18.960 11.600 -20.737 1.00 28.36 27 LEU F CA 1
ATOM 2159 C C . LEU F 2 29 ? 17.776 11.298 -19.816 1.00 29.41 27 LEU F C 1
ATOM 2160 O O . LEU F 2 29 ? 17.641 11.892 -18.748 1.00 28.17 27 LEU F O 1
ATOM 2165 N N . GLU F 2 30 ? 16.919 10.372 -20.229 1.00 28.64 28 GLU F N 1
ATOM 2166 C CA . GLU F 2 30 ? 15.815 9.940 -19.381 1.00 28.65 28 GLU F CA 1
ATOM 2167 C C . GLU F 2 30 ? 16.308 9.121 -18.180 1.00 26.72 28 GLU F C 1
ATOM 2168 O O . GLU F 2 30 ? 15.724 9.166 -17.098 1.00 26.96 28 GLU F O 1
ATOM 2174 N N . LYS F 2 31 ? 17.390 8.379 -18.388 1.00 29.18 29 LYS F N 1
ATOM 2175 C CA . LYS F 2 31 ? 18.066 7.642 -17.328 1.00 27.18 29 LYS F CA 1
ATOM 2176 C C . LYS F 2 31 ? 18.710 8.567 -16.298 1.00 27.95 29 LYS F C 1
ATOM 2177 O O . LYS F 2 31 ? 18.525 8.384 -15.093 1.00 26.49 29 LYS F O 1
ATOM 2183 N N . ILE F 2 32 ? 19.466 9.555 -16.772 1.00 26.70 30 ILE F N 1
ATOM 2184 C CA . ILE F 2 32 ? 20.093 10.525 -15.879 1.00 26.29 30 ILE F CA 1
ATOM 2185 C C . ILE F 2 32 ? 19.034 11.274 -15.075 1.00 27.12 30 ILE F C 1
ATOM 2186 O O . ILE F 2 32 ? 19.241 11.592 -13.907 1.00 27.04 30 ILE F O 1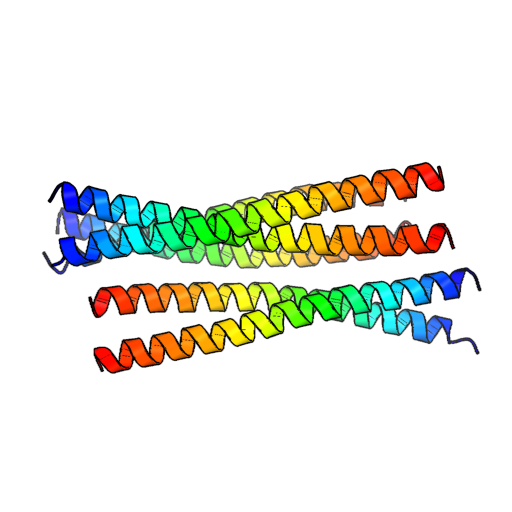
ATOM 2191 N N . ILE F 2 33 ? 17.900 11.555 -15.707 1.00 27.16 31 ILE F N 1
ATOM 2192 C CA . ILE F 2 33 ? 16.795 12.234 -15.035 1.00 28.07 31 ILE F CA 1
ATOM 2193 C C . ILE F 2 33 ? 16.181 11.379 -13.923 1.00 29.72 31 ILE F C 1
ATOM 2194 O O . ILE F 2 33 ? 15.984 11.855 -12.795 1.00 26.86 31 ILE F O 1
ATOM 2199 N N . ALA F 2 34 ? 15.891 10.119 -14.251 1.00 28.98 32 ALA F N 1
ATOM 2200 C CA . ALA F 2 34 ? 15.403 9.149 -13.282 1.00 26.31 32 ALA F CA 1
ATOM 2201 C C . ALA F 2 34 ? 1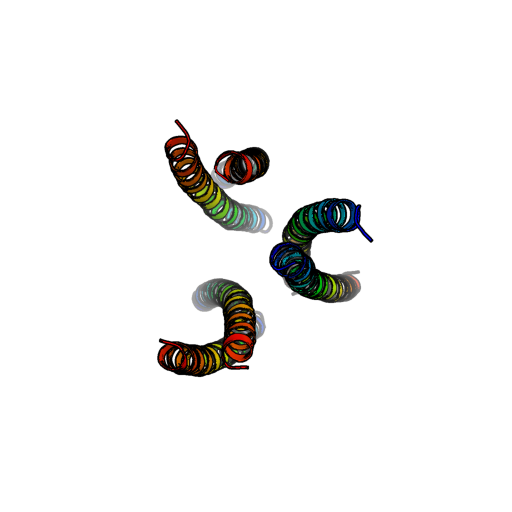6.311 9.099 -12.048 1.00 29.14 32 ALA F C 1
ATOM 2202 O O . ALA F 2 34 ? 15.838 9.058 -10.906 1.00 29.40 32 ALA F O 1
ATOM 2204 N N . ASN F 2 35 ? 17.620 9.118 -12.284 1.00 29.59 33 ASN F N 1
ATOM 2205 C CA . ASN F 2 35 ? 18.594 9.075 -11.194 1.00 28.50 33 ASN F CA 1
ATOM 2206 C C . ASN F 2 35 ? 18.699 10.361 -10.378 1.00 28.20 33 ASN F C 1
ATOM 2207 O O . ASN F 2 35 ? 18.707 10.317 -9.142 1.00 26.81 33 ASN F O 1
ATOM 2212 N N . LEU F 2 36 ? 18.803 11.500 -11.063 1.00 27.17 34 LEU F N 1
ATOM 2213 C CA . LEU F 2 36 ? 18.867 12.790 -10.375 1.00 28.41 34 LEU F CA 1
ATOM 2214 C C . LEU F 2 36 ? 17.608 12.988 -9.543 1.00 26.81 34 LEU F C 1
ATOM 2215 O O . LEU F 2 36 ? 17.656 13.558 -8.450 1.00 24.05 34 LEU F O 1
ATOM 2220 N N . ARG F 2 37 ? 16.487 12.493 -10.069 1.00 26.39 35 ARG F N 1
ATOM 2221 C CA . ARG F 2 37 ? 15.207 12.537 -9.368 1.00 28.00 35 ARG F CA 1
ATOM 2222 C C . ARG F 2 37 ? 15.226 11.743 -8.057 1.00 28.11 35 ARG F C 1
ATOM 2223 O O . ARG F 2 37 ? 14.713 12.208 -7.031 1.00 28.68 35 ARG F O 1
ATOM 2231 N N . ASP F 2 38 ? 15.808 10.547 -8.099 1.00 26.81 36 ASP F N 1
ATOM 2232 C CA . ASP F 2 38 ? 15.936 9.695 -6.912 1.00 31.47 36 ASP F CA 1
ATOM 2233 C C . ASP F 2 38 ? 16.859 10.304 -5.855 1.00 26.63 36 ASP F C 1
ATOM 2234 O O . ASP F 2 38 ? 16.588 10.223 -4.659 1.00 25.79 36 ASP F O 1
ATOM 2239 N N . GLU F 2 39 ? 17.948 10.910 -6.316 1.00 29.08 37 GLU F N 1
ATOM 2240 C CA . GLU F 2 39 ? 18.883 11.620 -5.453 1.00 25.43 37 GLU F CA 1
ATOM 2241 C C . GLU F 2 39 ? 18.191 12.737 -4.675 1.00 25.82 37 GLU F C 1
ATOM 2242 O O . GLU F 2 39 ? 18.365 12.851 -3.462 1.00 24.33 37 GLU F O 1
ATOM 2248 N N . ILE F 2 40 ? 17.401 13.557 -5.368 1.00 28.52 38 ILE F N 1
ATOM 2249 C CA . ILE F 2 40 ? 16.666 14.637 -4.709 1.00 25.13 38 ILE F CA 1
ATOM 2250 C C . ILE F 2 40 ? 15.692 14.081 -3.677 1.00 28.94 38 ILE F C 1
ATOM 2251 O O . ILE F 2 40 ? 15.535 14.646 -2.591 1.00 27.85 38 ILE F O 1
ATOM 2256 N N . ALA F 2 41 ? 15.027 12.983 -4.031 1.00 26.67 39 ALA F N 1
ATOM 2257 C CA . ALA F 2 41 ? 14.132 12.298 -3.108 1.00 26.08 39 ALA F CA 1
ATOM 2258 C C . ALA F 2 41 ? 14.855 11.935 -1.818 1.00 26.20 39 ALA F C 1
ATOM 2259 O O . ALA F 2 41 ? 14.392 12.264 -0.731 1.00 28.27 39 ALA F O 1
ATOM 2261 N N . ARG F 2 42 ? 16.001 11.271 -1.945 1.00 26.44 40 ARG F N 1
ATOM 2262 C CA . ARG F 2 42 ? 16.789 10.836 -0.789 1.00 27.33 40 ARG F CA 1
ATOM 2263 C C . ARG F 2 42 ? 17.322 12.016 0.027 1.00 28.41 40 ARG F C 1
ATOM 2264 O O . ARG F 2 42 ? 17.447 11.921 1.253 1.00 27.38 40 ARG F O 1
ATOM 2272 N N . LEU F 2 43 ? 17.633 13.114 -0.665 1.00 26.62 41 LEU F N 1
ATOM 2273 C CA . LEU F 2 43 ? 18.177 14.329 -0.053 1.00 27.47 41 LEU F CA 1
ATOM 2274 C C . LEU F 2 43 ? 17.150 15.094 0.779 1.00 26.86 41 LEU F C 1
ATOM 2275 O O . LEU F 2 43 ? 17.468 15.638 1.831 1.00 24.31 41 LEU F O 1
ATOM 2280 N N . GLU F 2 44 ? 15.927 15.159 0.268 1.00 27.32 42 GLU F N 1
ATOM 2281 C CA . GLU F 2 44 ? 14.833 15.825 0.954 1.00 27.54 42 GLU F CA 1
ATOM 2282 C C . GLU F 2 44 ? 14.548 15.133 2.277 1.00 28.36 42 GLU F C 1
ATOM 2283 O O . GLU F 2 44 ? 14.105 15.759 3.238 1.00 30.05 42 GLU F O 1
ATOM 2289 N N . ASN F 2 45 ? 14.797 13.832 2.320 1.00 27.91 43 ASN F N 1
ATOM 2290 C CA . ASN F 2 45 ? 14.655 13.089 3.559 1.00 28.30 43 ASN F CA 1
ATOM 2291 C C . ASN F 2 45 ? 15.806 13.373 4.527 1.00 31.98 43 ASN F C 1
ATOM 2292 O O . ASN F 2 45 ? 15.601 13.556 5.732 1.00 28.85 43 ASN F O 1
ATOM 2297 N N . GLU F 2 46 ? 17.021 13.392 3.989 1.00 32.74 44 GLU F N 1
ATOM 2298 C CA . GLU F 2 46 ? 18.211 13.702 4.775 1.00 31.63 44 GLU F CA 1
ATOM 2299 C C . GLU F 2 46 ? 18.135 15.111 5.379 1.00 31.89 44 GLU F C 1
ATOM 2300 O O . GLU F 2 46 ? 18.402 15.303 6.566 1.00 32.25 44 GLU F O 1
ATOM 2306 N N . VAL F 2 47 ? 17.773 16.086 4.545 1.00 33.29 45 VAL F N 1
ATOM 2307 C CA . VAL F 2 47 ? 17.554 17.464 4.984 1.00 30.86 45 VAL F CA 1
ATOM 2308 C C . VAL F 2 47 ? 16.470 17.542 6.060 1.00 32.02 45 VAL F C 1
ATOM 2309 O O . VAL F 2 47 ? 16.643 18.209 7.086 1.00 33.75 45 VAL F O 1
ATOM 2313 N N . ALA F 2 48 ? 15.355 16.858 5.829 1.00 30.53 46 ALA F N 1
ATOM 2314 C CA . ALA F 2 48 ? 14.347 16.696 6.868 1.00 34.60 46 ALA F CA 1
ATOM 2315 C C . ALA F 2 48 ? 14.979 16.019 8.094 1.00 36.05 46 ALA F C 1
ATOM 2316 O O . ALA F 2 48 ? 14.390 15.964 9.173 1.00 37.85 46 ALA F O 1
#

CATH classification: 1.20.5.170